Protein AF-A0A2I1HA21-F1 (afdb_monomer_lite)

Secondary structure (DSSP, 8-state):
-HHHHHHHHHHHHHHHHHHHHHHHHHHHHHHHHHHHHHHHHHHHHHHHTTS-SS-------------------PPPPPHHHHHHHHHHHHHHHHTS-GGGS--SSS-HHHHHHHIIIIIHHHHHHHHTTS----HHHHHHHHHHHHHHHHHHHHHHH-THHHHHHHHHHHHHHHTTSS--------S------S---S--

Foldseek 3Di:
DVVVVVVVVVVVVVVVVVVVVVVVVVVVVVVVVVVVVVVVVVVVVVVVVPPPPDDDDDDDDPPPPPPPPPPPPDDPDDPVLLVVVLVLLVVLQVPDDPQQHDDLVDDCVVCVVVNVPPNVVSSCVVCPPVDDDDPVSSVVSVVVVSVVVNVVVVCVVPVPVVVVVVVVVVVVVVVVVPDDDPPPPPDDDDDDDDDPDPDD

Sequence (200 aa):
MVKKIIEETKVEKETKKIAELRLIVSDLTRDIKELRHERETSRQIGSQENRTRIQHSLSPSPSSTRLSKVRKTFEPMNHDYKKAFRNEVIQILKGLDDSLLIDHKERWIDIQRNVFQNTMPVIKKALGNQFQYTDTELKKVLQNLYRHRRDAYAISKDPLKSTKNRHEHKKKRSSKTSAPGRFNRRKYPEYKNQKKKMVQ

Structure (mmCIF, N/CA/C/O backbone):
data_AF-A0A2I1HA21-F1
#
_entry.id   AF-A0A2I1HA21-F1
#
loop_
_atom_site.group_PDB
_atom_site.id
_atom_site.type_symbol
_atom_site.label_atom_id
_atom_site.label_alt_id
_atom_site.label_comp_id
_atom_site.label_asym_id
_atom_site.label_entity_id
_atom_site.label_seq_id
_atom_site.pdbx_PDB_ins_code
_atom_site.Cartn_x
_atom_site.Cartn_y
_atom_site.Cartn_z
_atom_site.occupancy
_atom_site.B_iso_or_equiv
_atom_site.auth_seq_id
_atom_site.auth_comp_id
_atom_site.auth_asym_id
_atom_site.auth_atom_id
_atom_site.pdbx_PDB_model_num
ATOM 1 N N . MET A 1 1 ? -54.951 -14.538 40.516 1.00 66.19 1 MET A N 1
ATOM 2 C CA . MET A 1 1 ? -53.751 -13.948 41.152 1.00 66.19 1 MET A CA 1
ATOM 3 C C . MET A 1 1 ? -52.503 -14.091 40.277 1.00 66.19 1 MET A C 1
ATOM 5 O O . MET A 1 1 ? -51.954 -13.078 39.879 1.00 66.19 1 MET A O 1
ATOM 9 N N . VAL A 1 2 ? -52.118 -15.307 39.867 1.00 72.25 2 VAL A N 1
ATOM 10 C CA . VAL A 1 2 ? -50.883 -15.578 39.089 1.00 72.25 2 VAL A CA 1
ATOM 11 C C . VAL A 1 2 ? -50.790 -14.837 37.742 1.00 72.25 2 VAL A C 1
ATOM 13 O O . VAL A 1 2 ? -49.747 -14.277 37.427 1.00 72.25 2 VAL A O 1
ATOM 16 N N . LYS A 1 3 ? -51.882 -14.751 36.967 1.00 75.44 3 LYS A N 1
ATOM 17 C CA . LYS A 1 3 ? -51.889 -14.039 35.668 1.00 75.44 3 LYS A CA 1
ATOM 18 C C . LYS A 1 3 ? -51.534 -12.546 35.783 1.00 75.44 3 LYS A C 1
ATOM 20 O O . LYS A 1 3 ? -50.905 -12.009 34.883 1.00 75.44 3 LYS A O 1
ATOM 25 N N . LYS A 1 4 ? -51.899 -11.901 36.899 1.00 78.38 4 LYS A N 1
ATOM 26 C CA . LYS A 1 4 ? -51.614 -10.480 37.157 1.00 78.38 4 LYS A CA 1
ATOM 27 C C . LYS A 1 4 ? -50.119 -10.244 37.413 1.00 78.38 4 LYS A C 1
ATOM 29 O O . LYS A 1 4 ? -49.549 -9.313 36.868 1.00 78.38 4 LYS A O 1
ATOM 34 N N . ILE A 1 5 ? -49.484 -11.154 38.152 1.00 77.25 5 ILE A N 1
ATOM 35 C CA . ILE A 1 5 ? -48.050 -11.111 38.479 1.00 77.25 5 ILE A CA 1
ATOM 36 C C . ILE A 1 5 ? -47.190 -11.320 37.217 1.00 77.25 5 ILE A C 1
ATOM 38 O O . ILE A 1 5 ? -46.162 -10.670 37.033 1.00 77.25 5 ILE A O 1
ATOM 42 N N . ILE A 1 6 ? -47.616 -12.207 36.312 1.00 79.94 6 ILE A N 1
ATOM 43 C CA . ILE A 1 6 ? -46.909 -12.442 35.042 1.00 79.94 6 ILE A CA 1
ATOM 44 C C . ILE A 1 6 ? -46.958 -11.198 34.143 1.00 79.94 6 ILE A C 1
ATOM 46 O O . ILE A 1 6 ? -45.939 -10.833 33.563 1.00 79.94 6 ILE A O 1
ATOM 50 N N . GLU A 1 7 ? -48.107 -10.525 34.052 1.00 77.25 7 GLU A N 1
ATOM 51 C CA . GLU A 1 7 ? -48.208 -9.272 33.293 1.00 77.25 7 GLU A CA 1
ATOM 52 C C . GLU A 1 7 ? -47.380 -8.144 33.922 1.00 77.25 7 GLU A C 1
ATOM 54 O O . GLU A 1 7 ? -46.597 -7.498 33.231 1.00 77.25 7 GLU A O 1
ATOM 59 N N . GLU A 1 8 ? -47.443 -7.959 35.243 1.00 77.19 8 GLU A N 1
ATOM 60 C CA . GLU A 1 8 ? -46.650 -6.933 35.939 1.00 77.19 8 GLU A CA 1
ATOM 61 C C . GLU A 1 8 ? -45.135 -7.123 35.729 1.00 77.19 8 GLU A C 1
ATOM 63 O O . GLU A 1 8 ? -44.423 -6.170 35.408 1.00 77.19 8 GLU A O 1
ATOM 68 N N . THR A 1 9 ? -44.637 -8.362 35.808 1.00 79.88 9 THR A N 1
ATOM 69 C CA . THR A 1 9 ? -43.209 -8.659 35.577 1.00 79.88 9 THR A CA 1
ATOM 70 C C . THR A 1 9 ? -42.781 -8.501 34.116 1.00 79.88 9 THR A C 1
ATOM 72 O O . THR A 1 9 ? -41.621 -8.181 33.840 1.00 79.88 9 THR A O 1
ATOM 75 N N . LYS A 1 10 ? -43.693 -8.714 33.161 1.00 84.44 10 LYS A N 1
ATOM 76 C CA . LYS A 1 10 ? -43.436 -8.481 31.736 1.00 84.44 10 LYS A CA 1
ATOM 77 C C . LYS A 1 10 ? -43.325 -6.984 31.447 1.00 84.44 10 LYS A C 1
ATOM 79 O O . LYS A 1 10 ? -42.346 -6.564 30.829 1.00 84.44 10 LYS A O 1
ATOM 84 N N . VAL A 1 11 ? -44.257 -6.190 31.971 1.00 85.50 11 VAL A N 1
ATOM 85 C CA . VAL A 1 11 ? -44.244 -4.725 31.854 1.00 85.50 11 VAL A CA 1
ATOM 86 C C . VAL A 1 11 ? -42.966 -4.139 32.459 1.00 85.50 11 VAL A C 1
ATOM 88 O O . VAL A 1 11 ? -42.335 -3.281 31.848 1.00 85.50 11 VAL A O 1
ATOM 91 N N . GLU A 1 12 ? -42.511 -4.638 33.611 1.00 82.94 12 GLU A N 1
ATOM 92 C CA . GLU A 1 12 ? -41.274 -4.160 34.247 1.00 82.94 12 GLU A CA 1
ATOM 93 C C . GLU A 1 12 ? -40.010 -4.442 33.410 1.00 82.94 12 GLU A C 1
ATOM 95 O O . GLU A 1 12 ? -39.071 -3.643 33.369 1.00 82.94 12 GLU A O 1
ATOM 100 N N . LYS A 1 13 ? -39.967 -5.575 32.700 1.00 84.56 13 LYS A N 1
ATOM 101 C CA . LYS A 1 13 ? -38.860 -5.881 31.779 1.00 84.56 13 LYS A CA 1
ATOM 102 C C . LYS A 1 13 ? -38.879 -4.972 30.553 1.00 84.56 13 LYS A C 1
ATOM 104 O O . LYS A 1 13 ? -37.822 -4.522 30.108 1.00 84.56 13 LYS A O 1
ATOM 109 N N . GLU A 1 14 ? -40.061 -4.686 30.016 1.00 89.06 14 GLU A N 1
ATOM 110 C CA . GLU A 1 14 ? -40.214 -3.795 28.866 1.00 89.06 14 GLU A CA 1
ATOM 111 C C . GLU A 1 14 ? -39.860 -2.345 29.216 1.00 89.06 14 GLU A C 1
ATOM 113 O O . GLU A 1 14 ? -39.152 -1.695 28.446 1.00 89.06 14 GLU A O 1
ATOM 118 N N . THR A 1 15 ? -40.236 -1.850 30.399 1.00 87.00 15 THR A N 1
ATOM 119 C CA . THR A 1 15 ? -39.867 -0.493 30.837 1.00 87.00 15 THR A CA 1
ATOM 120 C C . THR A 1 15 ? -38.360 -0.329 31.030 1.00 87.00 15 THR A C 1
ATOM 122 O O . THR A 1 15 ? -37.807 0.686 30.600 1.00 87.00 15 THR A O 1
ATOM 125 N N . LYS A 1 16 ? -37.667 -1.337 31.580 1.00 89.81 16 LYS A N 1
ATOM 126 C CA . LYS A 1 16 ? -36.194 -1.342 31.689 1.00 89.81 16 LYS A CA 1
ATOM 127 C C . LYS A 1 16 ? -35.520 -1.293 30.318 1.00 89.81 16 LYS A C 1
ATOM 129 O O . LYS A 1 16 ? -34.633 -0.470 30.102 1.00 89.81 16 LYS A O 1
ATOM 134 N N . LYS A 1 17 ? -35.992 -2.102 29.365 1.00 89.38 17 LYS A N 1
ATOM 135 C CA . LYS A 1 17 ? -35.470 -2.110 27.989 1.00 89.38 17 LYS A CA 1
ATOM 136 C C . LYS A 1 17 ? -35.707 -0.776 27.274 1.00 89.38 17 LYS A C 1
ATOM 138 O O . LYS A 1 17 ? -34.833 -0.288 26.562 1.00 89.38 17 LYS A O 1
ATOM 143 N N . ILE A 1 18 ? -36.869 -0.156 27.483 1.00 91.25 18 ILE A N 1
ATOM 144 C CA . ILE A 1 18 ? -37.180 1.173 26.940 1.00 91.25 18 ILE A CA 1
ATOM 145 C C . ILE A 1 18 ? -36.258 2.241 27.543 1.00 91.25 18 ILE A C 1
ATOM 147 O O . ILE A 1 18 ? -35.803 3.124 26.816 1.00 91.25 18 ILE A O 1
ATOM 151 N N . ALA A 1 19 ? -35.958 2.174 28.841 1.00 90.44 19 ALA A N 1
ATOM 152 C CA . ALA A 1 19 ? -35.046 3.112 29.494 1.00 90.44 19 ALA A CA 1
ATOM 153 C C . ALA A 1 19 ? -33.613 3.005 28.944 1.00 90.44 19 ALA A C 1
ATOM 155 O O . ALA A 1 19 ? -32.999 4.025 28.637 1.00 90.44 19 ALA A O 1
ATOM 156 N N . GLU A 1 20 ? -33.113 1.786 28.742 1.00 91.00 20 GLU A N 1
ATOM 157 C CA . GLU A 1 20 ? -31.793 1.539 28.151 1.00 91.00 20 GLU A CA 1
ATOM 158 C C . GLU A 1 20 ? -31.709 2.048 26.704 1.00 91.00 20 GLU A C 1
ATOM 160 O O . GLU A 1 20 ? -30.780 2.770 26.344 1.00 91.00 20 GLU A O 1
ATOM 165 N N . LEU A 1 21 ? -32.730 1.769 25.885 1.00 93.75 21 LEU A N 1
ATOM 166 C CA . LEU A 1 21 ? -32.800 2.277 24.512 1.00 93.75 21 LEU A CA 1
ATOM 167 C C . LEU A 1 21 ? -32.836 3.809 24.461 1.00 93.75 21 LEU A C 1
ATOM 169 O O . LEU A 1 21 ? -32.200 4.407 23.595 1.00 93.75 21 LEU A O 1
ATOM 173 N N . ARG A 1 22 ? -33.542 4.461 25.394 1.00 92.00 22 ARG A N 1
ATOM 174 C CA . ARG A 1 22 ? -33.542 5.928 25.506 1.00 92.00 22 ARG A CA 1
ATOM 175 C C . ARG A 1 22 ? -32.151 6.473 25.827 1.00 92.00 22 ARG A C 1
ATOM 177 O O . ARG A 1 22 ? -31.778 7.503 25.270 1.00 92.00 22 ARG A O 1
ATOM 184 N N . LEU A 1 23 ? -31.390 5.778 26.673 1.00 94.50 23 LEU A N 1
ATOM 185 C CA . LEU A 1 23 ? -30.018 6.155 27.004 1.00 94.50 23 LEU A CA 1
ATOM 186 C C . LEU A 1 23 ? -29.111 6.067 25.766 1.00 94.50 23 LEU A C 1
ATOM 188 O O . LEU A 1 23 ? -28.474 7.052 25.400 1.00 94.50 23 LEU A O 1
ATOM 192 N N . ILE A 1 24 ? -29.164 4.939 25.048 1.00 93.62 24 ILE A N 1
ATOM 193 C CA . ILE A 1 24 ? -28.385 4.710 23.819 1.00 93.62 24 ILE A CA 1
ATOM 194 C C . ILE A 1 24 ? -28.727 5.745 22.739 1.00 93.62 24 ILE A C 1
ATOM 196 O O . ILE A 1 24 ? -27.837 6.297 22.097 1.00 93.62 24 ILE A O 1
ATOM 200 N N . VAL A 1 25 ? -30.014 6.047 22.534 1.00 95.31 25 VAL A N 1
ATOM 201 C CA . VAL A 1 25 ? -30.441 7.058 21.553 1.00 95.31 25 VAL A CA 1
ATOM 202 C C . VAL A 1 25 ? -29.936 8.450 21.936 1.00 95.31 25 VAL A C 1
ATOM 204 O O . VAL A 1 25 ? -29.546 9.213 21.051 1.00 95.31 25 VAL A O 1
ATOM 207 N N . SER A 1 26 ? -29.906 8.786 23.228 1.00 93.81 26 SER A N 1
ATOM 208 C CA . SER A 1 26 ? -29.349 10.055 23.702 1.00 93.81 26 SER A CA 1
ATOM 209 C C . SER A 1 26 ? -27.846 10.151 23.426 1.00 93.81 26 SER A C 1
ATOM 211 O O . SER A 1 26 ? -27.393 11.173 22.906 1.00 93.81 26 SER A O 1
ATOM 213 N N . ASP A 1 27 ? -27.091 9.085 23.697 1.00 92.00 27 ASP A N 1
ATOM 214 C CA . ASP A 1 27 ? -25.652 9.026 23.423 1.00 92.00 27 ASP A CA 1
ATOM 215 C C . ASP A 1 27 ? -25.358 9.124 21.920 1.00 92.00 27 ASP A C 1
ATOM 217 O O . ASP A 1 27 ? -24.604 9.996 21.496 1.00 92.00 27 ASP A O 1
ATOM 221 N N . LEU A 1 28 ? -26.051 8.346 21.083 1.00 93.06 28 LEU A N 1
ATOM 222 C CA . LEU A 1 28 ? -25.902 8.429 19.625 1.00 93.06 28 LEU A CA 1
ATOM 223 C C . LEU A 1 28 ? -26.291 9.809 19.077 1.00 93.06 28 LEU A C 1
ATOM 22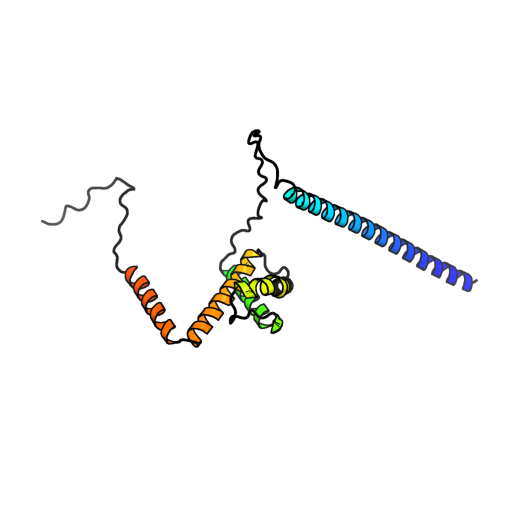5 O O . LEU A 1 28 ? -25.669 10.318 18.146 1.00 93.06 28 LEU A O 1
ATOM 229 N N . THR A 1 29 ? -27.316 10.445 19.650 1.00 92.62 29 THR A N 1
ATOM 230 C CA . THR A 1 29 ? -27.723 11.802 19.259 1.00 92.62 29 THR A CA 1
ATOM 231 C C . THR A 1 29 ? -26.652 12.829 19.621 1.00 92.62 29 THR A C 1
ATOM 233 O O . THR A 1 29 ? -26.430 13.770 18.851 1.00 92.62 29 THR A O 1
ATOM 236 N N . ARG A 1 30 ? -25.975 12.664 20.765 1.00 92.00 30 ARG A N 1
ATOM 237 C CA . ARG A 1 30 ? -24.825 13.489 21.154 1.00 92.00 30 ARG A CA 1
ATOM 238 C C . ARG A 1 30 ? -23.675 13.303 20.165 1.00 92.00 30 ARG A C 1
ATOM 240 O O . ARG A 1 30 ? -23.218 14.298 19.606 1.00 92.00 30 ARG A O 1
ATOM 247 N N . ASP A 1 31 ? -23.306 12.064 19.859 1.00 88.25 31 ASP A N 1
ATOM 248 C CA . ASP A 1 31 ? -22.196 11.753 18.952 1.00 88.25 31 ASP A CA 1
ATOM 249 C C . ASP A 1 31 ? -22.462 12.274 17.529 1.00 88.25 31 ASP A C 1
ATOM 251 O O . ASP A 1 31 ? -21.586 12.849 16.886 1.00 88.25 31 ASP A O 1
ATOM 255 N N . ILE A 1 32 ? -23.702 12.172 17.032 1.00 92.50 32 ILE A N 1
ATOM 256 C CA . ILE A 1 32 ? -24.089 12.736 15.728 1.00 92.50 32 ILE A CA 1
ATOM 257 C C . ILE A 1 32 ? -23.960 14.263 15.719 1.00 92.50 32 ILE A C 1
ATOM 259 O O . ILE A 1 32 ? -23.556 14.835 14.702 1.00 92.50 32 ILE A O 1
ATOM 263 N N . LYS A 1 33 ? -24.321 14.945 16.814 1.00 90.50 33 LYS A N 1
ATOM 264 C CA . LYS A 1 33 ? -24.162 16.403 16.923 1.00 90.50 33 LYS A CA 1
ATOM 265 C C . LYS A 1 33 ? -22.686 16.794 16.936 1.00 90.50 33 LYS A C 1
ATOM 267 O O . LYS A 1 33 ? -22.321 17.737 16.236 1.00 90.50 33 LYS A O 1
ATOM 272 N N . GLU A 1 34 ? -21.851 16.049 17.653 1.00 86.25 34 GLU A N 1
ATOM 273 C CA . GLU A 1 34 ? -20.405 16.271 17.716 1.00 86.25 34 GLU A CA 1
ATOM 274 C C . GLU A 1 34 ? -19.734 16.044 16.353 1.00 86.25 34 GLU A C 1
ATOM 276 O O . GLU A 1 34 ? -19.065 16.940 15.838 1.00 86.25 34 GLU A O 1
ATOM 281 N N . LEU A 1 35 ? -20.033 14.927 15.684 1.00 86.25 35 LEU A N 1
ATOM 282 C CA . LEU A 1 35 ? -19.533 14.626 14.338 1.00 86.25 35 LEU A CA 1
ATOM 283 C C . LEU A 1 35 ? -20.000 15.650 13.294 1.00 86.25 35 LEU A C 1
ATOM 285 O O . LEU A 1 35 ? -19.261 15.991 12.367 1.00 86.25 35 LEU A O 1
ATOM 289 N N . ARG A 1 36 ? -21.233 16.164 13.412 1.00 84.19 36 ARG A N 1
ATOM 290 C CA . ARG A 1 36 ? -21.723 17.251 12.547 1.00 84.19 36 ARG A CA 1
ATOM 291 C C . ARG A 1 36 ? -20.970 18.551 12.804 1.00 84.19 36 ARG A C 1
ATOM 293 O O . ARG A 1 36 ? -20.639 19.230 11.836 1.00 84.19 36 ARG A O 1
ATOM 300 N N . HIS A 1 37 ? -20.673 18.869 14.061 1.00 77.25 37 HIS A N 1
ATOM 301 C CA . HIS A 1 37 ? -19.891 20.048 14.416 1.00 77.25 37 HIS A CA 1
ATOM 302 C C . HIS A 1 37 ? -18.445 19.937 13.902 1.00 77.25 37 HIS A C 1
ATOM 304 O O . HIS A 1 37 ? -17.957 20.868 13.271 1.00 77.25 37 HIS A O 1
ATOM 310 N N . GLU A 1 38 ? -17.788 18.783 14.058 1.00 71.69 38 GLU A N 1
ATOM 311 C CA . GLU A 1 38 ? -16.436 18.520 13.534 1.00 71.69 38 GLU A CA 1
ATOM 312 C C . GLU A 1 38 ? -16.377 18.557 11.993 1.00 71.69 38 GLU A C 1
ATOM 314 O O . GLU A 1 38 ? -15.424 19.056 11.382 1.00 71.69 38 GLU A O 1
ATOM 319 N N . ARG A 1 39 ? -17.436 18.078 11.330 1.00 73.75 39 ARG A N 1
ATOM 320 C CA . ARG A 1 39 ? -17.564 18.157 9.870 1.00 73.75 39 ARG A CA 1
ATOM 321 C C . ARG A 1 39 ? -17.778 19.590 9.387 1.00 73.75 39 ARG A C 1
ATOM 323 O O . ARG A 1 39 ? -17.252 19.945 8.333 1.00 73.75 39 ARG A O 1
ATOM 330 N N . GLU A 1 40 ? -18.543 20.396 10.117 1.00 66.25 40 GLU A N 1
ATOM 331 C CA . GLU A 1 40 ? -18.829 21.787 9.753 1.00 66.25 40 GLU A CA 1
ATOM 332 C C . GLU A 1 40 ? -17.623 22.703 10.004 1.00 66.25 40 GLU A C 1
ATOM 334 O O . GLU A 1 40 ? -17.267 23.495 9.130 1.00 66.25 40 GLU A O 1
ATOM 339 N N . THR A 1 41 ? -16.894 22.519 11.110 1.00 59.06 41 THR A N 1
ATOM 340 C CA . THR A 1 41 ? -15.617 23.219 11.347 1.00 59.06 41 THR A CA 1
ATOM 341 C C . THR A 1 41 ? -14.582 22.872 10.275 1.00 59.06 41 THR A C 1
ATOM 343 O O . THR A 1 41 ? -13.889 23.752 9.763 1.00 59.06 41 THR A O 1
ATOM 346 N N . SER A 1 42 ? -14.539 21.611 9.833 1.00 58.31 42 SER A N 1
ATOM 347 C CA . SER A 1 42 ? -13.680 21.178 8.723 1.00 58.31 42 SER A CA 1
ATOM 348 C C . SER A 1 42 ? -14.087 21.782 7.368 1.00 58.31 42 SER A C 1
ATOM 350 O O . SER A 1 42 ? -13.229 22.043 6.520 1.00 58.31 42 SER A O 1
ATOM 352 N N . ARG A 1 43 ? -15.386 22.032 7.143 1.00 57.16 43 ARG A N 1
ATOM 353 C CA . ARG A 1 43 ? -15.913 22.656 5.914 1.00 57.16 43 ARG A CA 1
ATOM 354 C C . ARG A 1 43 ? -15.688 24.163 5.865 1.00 57.16 43 ARG A C 1
ATOM 356 O O . ARG A 1 43 ? -15.359 24.669 4.793 1.00 57.16 43 ARG A O 1
ATOM 363 N N . GLN A 1 44 ? -15.791 24.869 6.990 1.00 48.97 44 GLN A N 1
ATOM 364 C CA . GLN A 1 44 ? -15.475 26.301 7.049 1.00 48.97 44 GLN A CA 1
ATOM 365 C C . GLN A 1 44 ? -13.998 26.574 6.725 1.00 48.97 44 GLN A C 1
ATOM 367 O O . GLN A 1 44 ? -13.709 27.503 5.970 1.00 48.97 44 GLN A O 1
ATOM 372 N N . ILE A 1 45 ? -13.077 25.700 7.155 1.00 49.69 45 ILE A N 1
ATOM 373 C CA . ILE A 1 45 ? -11.655 25.778 6.773 1.00 49.69 45 ILE A CA 1
ATOM 374 C C . ILE A 1 45 ? -11.471 25.595 5.252 1.00 49.69 45 ILE A C 1
ATOM 376 O O . ILE A 1 45 ? -10.712 26.334 4.630 1.00 49.69 45 ILE A O 1
ATOM 380 N N . GLY A 1 46 ? -12.195 24.659 4.625 1.00 41.47 46 GLY A N 1
ATOM 381 C CA . GLY A 1 46 ? -12.119 24.421 3.174 1.00 41.47 46 GLY A CA 1
ATOM 382 C C . GLY A 1 46 ? -12.827 25.473 2.305 1.00 41.47 46 GLY A C 1
ATOM 383 O O . GLY A 1 46 ? -12.454 25.672 1.150 1.00 41.47 46 GLY A O 1
ATOM 384 N N . SER A 1 47 ? -13.838 26.171 2.836 1.00 40.47 47 SER A N 1
ATOM 385 C CA . SER A 1 47 ? -14.581 27.203 2.098 1.00 40.47 47 SER A CA 1
ATOM 386 C C . SER A 1 47 ? -13.910 28.582 2.129 1.00 40.47 47 SER A C 1
ATOM 388 O O . SER A 1 47 ? -14.189 29.401 1.250 1.00 40.47 47 SER A O 1
ATOM 390 N N . GLN A 1 48 ? -13.031 28.856 3.099 1.00 43.72 48 GLN A N 1
ATOM 391 C CA . GLN A 1 48 ? -12.291 30.121 3.167 1.00 43.72 48 GLN A CA 1
ATOM 392 C C . GLN A 1 48 ? -11.110 30.162 2.173 1.00 43.72 48 GLN A C 1
ATOM 394 O O . GLN A 1 48 ? -10.770 31.235 1.678 1.00 43.72 48 GLN A O 1
ATOM 399 N N . GLU A 1 49 ? -10.548 29.006 1.791 1.00 43.31 49 GLU A N 1
ATOM 400 C CA . GLU A 1 49 ? -9.445 28.905 0.814 1.00 43.31 49 GLU A CA 1
ATOM 401 C C . GLU A 1 49 ? -9.866 29.233 -0.637 1.00 43.31 49 GLU A C 1
ATOM 403 O O . GLU A 1 49 ? -9.022 29.605 -1.450 1.00 43.31 49 GLU A O 1
ATOM 408 N N . ASN A 1 50 ? -11.161 29.171 -0.974 1.00 42.28 50 ASN A N 1
ATOM 409 C CA . ASN A 1 50 ? -11.640 29.365 -2.352 1.00 42.28 50 ASN A CA 1
ATOM 410 C C . ASN A 1 50 ? -12.198 30.768 -2.660 1.00 42.28 50 ASN A C 1
ATOM 412 O O . ASN A 1 50 ? -12.548 31.036 -3.809 1.00 42.28 50 ASN A O 1
ATOM 416 N N . ARG A 1 51 ? -12.285 31.677 -1.676 1.00 40.06 51 ARG A N 1
ATOM 417 C CA . ARG A 1 51 ? -12.884 33.016 -1.871 1.00 40.06 51 ARG A CA 1
ATOM 418 C C . ARG A 1 51 ? -11.894 34.159 -2.110 1.00 40.06 51 ARG A C 1
ATOM 420 O O . ARG A 1 51 ? -12.326 35.237 -2.490 1.00 40.06 51 ARG A O 1
ATOM 427 N N . THR A 1 52 ? -10.588 33.950 -1.967 1.00 39.84 52 THR A N 1
ATOM 428 C CA . THR A 1 52 ? -9.583 35.032 -2.071 1.00 39.84 52 THR A CA 1
ATOM 429 C C . THR A 1 52 ? -8.824 35.079 -3.401 1.00 39.84 52 THR A C 1
ATOM 431 O O . THR A 1 52 ? -7.836 35.797 -3.519 1.00 39.84 52 THR A O 1
ATOM 434 N N . ARG A 1 53 ? -9.275 34.364 -4.445 1.00 39.91 53 ARG A N 1
ATOM 435 C CA . ARG A 1 53 ? -8.571 34.333 -5.744 1.00 39.91 53 ARG A CA 1
ATOM 436 C C . ARG A 1 53 ? -8.805 35.558 -6.643 1.00 39.91 53 ARG A C 1
ATOM 438 O O . ARG A 1 53 ? -8.141 35.665 -7.668 1.00 39.91 53 ARG A O 1
ATOM 445 N N . ILE A 1 54 ? -9.693 36.491 -6.307 1.00 47.84 54 ILE A N 1
ATOM 446 C CA . ILE A 1 54 ? -9.890 37.695 -7.129 1.00 47.84 54 ILE A CA 1
ATOM 447 C C . ILE A 1 54 ? -10.177 38.886 -6.216 1.00 47.84 54 ILE A C 1
ATOM 449 O O . ILE A 1 54 ? -11.303 39.022 -5.758 1.00 47.84 54 ILE A O 1
ATOM 453 N N . GLN A 1 55 ? -9.162 39.715 -5.945 1.00 36.16 55 GLN A N 1
ATOM 454 C CA . GLN A 1 55 ? -9.237 41.186 -5.958 1.00 36.16 55 GLN A CA 1
ATOM 455 C C . GLN A 1 55 ? -7.874 41.810 -5.607 1.00 36.16 55 GLN A C 1
ATOM 457 O O . GLN A 1 55 ? -7.119 41.314 -4.775 1.00 36.16 55 GLN A O 1
ATOM 462 N N . HIS A 1 56 ? -7.551 42.867 -6.346 1.00 34.12 56 HIS A N 1
ATOM 463 C CA . HIS A 1 56 ? -6.273 43.563 -6.396 1.00 34.12 56 HIS A CA 1
ATOM 464 C C . HIS A 1 56 ? -6.045 44.484 -5.185 1.00 34.12 56 HIS A C 1
ATOM 466 O O . HIS A 1 56 ? -6.994 45.021 -4.631 1.00 34.12 56 HIS A O 1
ATOM 472 N N . SER A 1 57 ? -4.757 44.689 -4.868 1.00 47.88 57 SER A N 1
ATOM 473 C CA . SER A 1 57 ? -4.145 45.812 -4.133 1.00 47.88 57 SER A CA 1
ATOM 474 C C . SER A 1 57 ? -4.806 46.285 -2.834 1.00 47.88 57 SER A C 1
ATOM 476 O O . SER A 1 57 ? -5.820 46.966 -2.859 1.00 47.88 57 SER A O 1
ATOM 478 N N . LEU A 1 58 ? -4.116 46.063 -1.715 1.00 38.22 58 LEU A N 1
ATOM 479 C CA . LEU A 1 58 ? -3.539 47.101 -0.849 1.00 38.22 58 LEU A CA 1
ATOM 480 C C . LEU A 1 58 ? -2.754 46.383 0.259 1.00 38.22 58 LEU A C 1
ATOM 482 O O . LEU A 1 58 ? -3.209 45.388 0.816 1.00 38.22 58 LEU A O 1
ATOM 486 N N . SER A 1 59 ? -1.534 46.844 0.519 1.00 50.66 59 SER A N 1
ATOM 487 C CA . SER A 1 59 ? -0.665 46.326 1.579 1.00 50.66 59 SER A CA 1
ATOM 488 C C . SER A 1 59 ? -1.213 46.721 2.953 1.00 50.66 59 SER A C 1
ATOM 490 O O . SER A 1 59 ? -1.465 47.907 3.174 1.00 50.66 59 SER A O 1
ATOM 492 N N . PRO A 1 60 ? -1.324 45.765 3.892 1.00 40.81 60 PRO A N 1
ATOM 493 C CA . PRO A 1 60 ? -0.879 46.057 5.249 1.00 40.81 60 PRO A CA 1
ATOM 494 C C . PRO A 1 60 ? -0.032 44.920 5.852 1.00 40.81 60 PRO A C 1
ATOM 496 O O . PRO A 1 60 ? -0.474 43.784 5.971 1.00 40.81 60 PRO A O 1
ATOM 499 N N . SER A 1 61 ? 1.187 45.300 6.254 1.00 40.53 61 SER A N 1
ATOM 500 C CA . SER A 1 61 ? 2.042 44.802 7.352 1.00 40.53 61 SER A CA 1
ATOM 501 C C . SER A 1 61 ? 2.188 43.279 7.604 1.00 40.53 61 SER A C 1
ATOM 503 O O . SER A 1 61 ? 1.212 42.588 7.900 1.00 40.53 61 SER A O 1
ATOM 505 N N . PRO A 1 62 ? 3.421 42.720 7.619 1.00 45.06 62 PRO A N 1
ATOM 506 C CA . PRO A 1 62 ? 3.647 41.292 7.803 1.00 45.06 62 PRO A CA 1
ATOM 507 C C . PRO A 1 62 ? 3.607 40.895 9.287 1.00 45.06 62 PRO A C 1
ATOM 509 O O . PRO A 1 62 ? 4.614 40.471 9.845 1.00 45.06 62 PRO A O 1
ATOM 512 N N . SER A 1 63 ? 2.433 40.901 9.919 1.00 44.72 63 SER A N 1
ATOM 513 C CA . SER A 1 63 ? 2.188 39.972 11.037 1.00 44.72 63 SER A CA 1
ATOM 514 C C . SER A 1 63 ? 1.783 38.618 10.464 1.00 44.72 63 SER A C 1
ATOM 516 O O . SER A 1 63 ? 0.654 38.149 10.558 1.00 44.72 63 SER A O 1
ATOM 518 N N . SER A 1 64 ? 2.746 38.008 9.773 1.00 43.53 64 SER A N 1
ATOM 519 C CA . SER A 1 64 ? 2.639 36.681 9.187 1.00 43.53 64 SER A CA 1
ATOM 520 C C . SER A 1 64 ? 2.812 35.643 10.295 1.00 43.53 64 SER A C 1
ATOM 522 O O . SER A 1 64 ? 3.827 34.944 10.343 1.00 43.53 64 SER A O 1
ATOM 524 N N . THR A 1 65 ? 1.788 35.458 11.126 1.00 45.16 65 THR A N 1
ATOM 525 C CA . THR A 1 65 ? 1.585 34.180 11.816 1.00 45.16 65 THR A CA 1
ATOM 526 C C . THR A 1 65 ? 1.133 33.174 10.760 1.00 45.16 65 THR A C 1
ATOM 528 O O . THR A 1 65 ? -0.025 32.773 10.680 1.00 45.16 65 THR A O 1
ATOM 531 N N . ARG A 1 66 ? 2.062 32.802 9.869 1.00 45.16 66 ARG A N 1
ATOM 532 C CA . ARG A 1 66 ? 1.932 31.626 9.017 1.00 45.16 66 ARG A CA 1
ATOM 533 C C . ARG A 1 66 ? 1.873 30.456 9.981 1.00 45.16 66 ARG A C 1
ATOM 535 O O . ARG A 1 66 ? 2.907 29.961 10.416 1.00 45.16 66 ARG A O 1
ATOM 542 N N . LEU A 1 67 ? 0.659 30.042 10.329 1.00 47.09 67 LEU A N 1
ATOM 543 C CA . LEU A 1 67 ? 0.406 28.746 10.929 1.00 47.09 67 LEU A CA 1
ATOM 544 C C . LEU A 1 67 ? 0.868 27.714 9.903 1.00 47.09 67 LEU A C 1
ATOM 546 O O . LEU A 1 67 ? 0.113 27.275 9.035 1.00 47.09 67 LEU A O 1
ATOM 550 N N . SER A 1 68 ? 2.157 27.373 9.939 1.00 50.81 68 SER A N 1
ATOM 551 C CA . SER A 1 68 ? 2.644 26.199 9.248 1.00 50.81 68 SER A CA 1
ATOM 552 C C . SER A 1 68 ? 1.817 25.057 9.808 1.00 50.81 68 SER A C 1
ATOM 554 O O . SER A 1 68 ? 1.904 24.789 11.005 1.00 50.81 68 SER A O 1
ATOM 556 N N . LYS A 1 69 ? 0.990 24.418 8.970 1.00 54.78 69 LYS A N 1
ATOM 557 C CA . LYS A 1 69 ? 0.446 23.085 9.246 1.00 54.78 69 LYS A CA 1
ATOM 558 C C . LYS A 1 69 ? 1.626 22.281 9.773 1.00 54.78 69 LYS A C 1
ATOM 560 O O . LYS A 1 69 ? 2.532 21.969 8.997 1.00 54.78 69 LYS A O 1
ATOM 565 N N . VAL A 1 70 ? 1.667 22.066 11.087 1.00 47.75 70 VAL A N 1
ATOM 566 C CA . VAL A 1 70 ? 2.745 21.343 11.749 1.00 47.75 70 VAL A CA 1
ATOM 567 C C . VAL A 1 70 ? 2.617 19.935 11.204 1.00 47.75 70 VAL A C 1
ATOM 569 O O . VAL A 1 70 ? 1.767 19.155 11.628 1.00 47.75 70 VAL A O 1
ATOM 572 N N . ARG A 1 71 ? 3.371 19.644 10.139 1.00 55.25 71 ARG A N 1
ATOM 573 C CA . ARG A 1 71 ? 3.527 18.285 9.643 1.00 55.25 71 ARG A CA 1
ATOM 574 C C . ARG A 1 71 ? 4.029 17.535 10.860 1.00 55.25 71 ARG A C 1
ATOM 576 O O . ARG A 1 71 ? 5.094 17.891 11.351 1.00 55.25 71 ARG A O 1
ATOM 583 N N . LYS A 1 72 ? 3.256 16.572 11.372 1.00 60.66 72 LYS A N 1
ATOM 584 C CA . LYS A 1 72 ? 3.757 15.639 12.381 1.00 60.66 72 LYS A CA 1
ATOM 585 C C . LYS A 1 72 ? 5.022 15.031 11.785 1.00 60.66 72 LYS A C 1
ATOM 587 O O . LYS A 1 72 ? 4.955 14.229 10.854 1.00 60.66 72 LYS A O 1
ATOM 592 N N . THR A 1 73 ? 6.169 15.540 12.211 1.00 56.84 73 THR A N 1
ATOM 593 C CA . THR A 1 73 ? 7.475 15.039 11.825 1.00 56.84 73 THR A CA 1
ATOM 594 C C . THR A 1 73 ? 7.636 13.754 12.598 1.00 56.84 73 THR A C 1
ATOM 596 O O . THR A 1 73 ? 7.918 13.769 13.790 1.00 56.84 73 THR A O 1
ATOM 599 N N . PHE A 1 74 ? 7.338 12.648 11.927 1.00 65.81 74 PHE A N 1
ATOM 600 C CA . PHE A 1 74 ? 7.703 11.340 12.432 1.00 65.81 74 PHE A CA 1
ATOM 601 C C . PHE A 1 74 ? 9.225 11.246 12.446 1.00 65.81 74 PHE A C 1
ATOM 603 O O . PHE A 1 74 ? 9.885 11.709 11.508 1.00 65.81 74 PHE A O 1
ATOM 610 N N . GLU A 1 75 ? 9.762 10.645 13.503 1.00 70.31 75 GLU A N 1
ATOM 611 C CA . GLU A 1 75 ? 11.164 10.253 13.534 1.00 70.31 75 GLU A CA 1
ATOM 612 C C . GLU A 1 75 ? 11.481 9.375 12.311 1.00 70.31 75 GLU A C 1
ATOM 614 O O . GLU A 1 75 ? 10.660 8.530 11.927 1.00 70.31 75 GLU A O 1
ATOM 619 N N . PRO A 1 76 ? 12.642 9.564 11.659 1.00 70.62 76 PRO A N 1
ATOM 620 C CA . PRO A 1 76 ? 13.058 8.714 10.561 1.00 70.62 76 PRO A CA 1
ATOM 621 C C . PRO A 1 76 ? 13.061 7.245 10.986 1.00 70.62 76 PRO A C 1
ATOM 623 O O . PRO A 1 76 ? 13.760 6.829 11.905 1.00 70.62 76 PRO A O 1
ATOM 626 N N . MET A 1 77 ? 12.289 6.445 10.264 1.00 80.50 77 MET A N 1
ATOM 627 C CA . MET A 1 77 ? 12.185 5.009 10.469 1.00 80.50 77 MET A CA 1
ATOM 628 C C . MET A 1 77 ? 13.562 4.325 10.391 1.00 80.50 77 MET A C 1
ATOM 630 O O . MET A 1 77 ? 14.268 4.473 9.386 1.00 80.50 77 MET A O 1
ATOM 634 N N . ASN A 1 78 ? 13.922 3.533 11.413 1.00 88.75 78 ASN A N 1
ATOM 635 C CA . ASN A 1 78 ? 15.143 2.719 11.387 1.00 88.75 78 ASN A CA 1
ATOM 636 C C . ASN A 1 78 ? 15.139 1.789 10.154 1.00 88.75 78 ASN A C 1
ATOM 638 O O . ASN A 1 78 ? 14.088 1.337 9.690 1.00 88.75 78 ASN A O 1
ATOM 642 N N . HIS A 1 79 ? 16.322 1.497 9.619 1.00 90.19 79 HIS A N 1
ATOM 643 C CA . HIS A 1 79 ? 16.530 0.665 8.442 1.00 90.19 79 HIS A CA 1
ATOM 644 C C . HIS A 1 79 ? 15.814 -0.691 8.533 1.00 90.19 79 HIS A C 1
ATOM 646 O O . HIS A 1 79 ? 15.132 -1.079 7.582 1.00 90.19 79 HIS A O 1
ATOM 652 N N . ASP A 1 80 ? 15.917 -1.384 9.668 1.00 91.81 80 ASP A N 1
ATOM 653 C CA . ASP A 1 80 ? 15.320 -2.715 9.833 1.00 91.81 80 ASP A CA 1
ATOM 654 C C . ASP A 1 80 ? 13.795 -2.658 9.860 1.00 91.81 80 ASP A C 1
ATOM 656 O O . ASP A 1 80 ? 13.128 -3.449 9.192 1.00 91.81 80 ASP A O 1
ATOM 660 N N . TYR A 1 81 ? 13.236 -1.644 10.519 1.00 91.50 81 TYR A N 1
ATOM 661 C CA . TYR A 1 81 ? 11.798 -1.402 10.516 1.00 91.50 81 TYR A CA 1
ATOM 662 C C . TYR A 1 81 ? 11.295 -1.059 9.107 1.00 91.50 81 TYR A C 1
ATOM 664 O O . TYR A 1 81 ? 10.298 -1.601 8.637 1.00 91.50 81 TYR A O 1
ATOM 672 N N . LYS A 1 82 ? 12.036 -0.226 8.368 1.00 91.31 82 LYS A N 1
ATOM 673 C CA . LYS A 1 82 ? 11.727 0.110 6.972 1.00 91.31 82 LYS A CA 1
ATOM 674 C C . LYS A 1 82 ? 11.788 -1.106 6.053 1.00 91.31 82 LYS A C 1
ATOM 676 O O . LYS A 1 82 ? 11.021 -1.185 5.091 1.00 91.31 82 LYS A O 1
ATOM 681 N N . LYS A 1 83 ? 12.708 -2.034 6.317 1.00 93.94 83 LYS A N 1
ATOM 682 C CA . LYS A 1 83 ? 12.812 -3.306 5.598 1.00 93.94 83 LYS A CA 1
ATOM 683 C C . LYS A 1 83 ? 11.603 -4.193 5.895 1.00 93.94 83 LYS A C 1
ATOM 685 O O . LYS A 1 83 ? 10.991 -4.674 4.946 1.00 93.94 83 LYS A O 1
ATOM 690 N N . ALA A 1 84 ? 11.227 -4.346 7.165 1.00 94.88 84 ALA A N 1
ATOM 691 C CA . ALA A 1 84 ? 10.038 -5.095 7.569 1.00 94.88 84 ALA A CA 1
ATOM 692 C C . ALA A 1 84 ? 8.765 -4.518 6.928 1.00 94.88 84 ALA A C 1
ATOM 694 O O . ALA A 1 84 ? 8.048 -5.242 6.245 1.00 94.88 84 ALA A O 1
ATOM 695 N N . PHE A 1 85 ? 8.568 -3.199 7.013 1.00 94.56 85 PHE A N 1
ATOM 696 C CA . PHE A 1 85 ? 7.447 -2.497 6.381 1.00 94.56 85 PHE A CA 1
ATOM 697 C C . PHE A 1 85 ? 7.369 -2.757 4.871 1.00 94.56 85 PHE A C 1
ATOM 699 O O . PHE A 1 85 ? 6.311 -3.064 4.327 1.00 94.56 85 PHE A O 1
ATOM 706 N N . ARG A 1 86 ? 8.503 -2.660 4.166 1.00 94.56 86 ARG A N 1
ATOM 707 C CA . ARG A 1 86 ? 8.561 -2.940 2.723 1.00 94.56 86 ARG A CA 1
ATOM 708 C C . ARG A 1 86 ? 8.186 -4.378 2.398 1.00 94.56 86 ARG A C 1
ATOM 710 O O . ARG A 1 86 ? 7.464 -4.595 1.429 1.00 94.56 86 ARG A O 1
ATOM 717 N N . ASN A 1 87 ? 8.704 -5.330 3.165 1.00 95.50 87 ASN A N 1
ATOM 718 C CA . ASN A 1 87 ? 8.433 -6.744 2.953 1.00 95.50 87 ASN A CA 1
ATOM 719 C C . ASN A 1 87 ? 6.952 -7.054 3.169 1.00 95.50 87 ASN A C 1
ATOM 721 O O . ASN A 1 87 ? 6.364 -7.714 2.317 1.00 95.50 87 ASN A O 1
ATOM 725 N N . GLU A 1 88 ? 6.351 -6.498 4.220 1.00 96.12 88 GLU A N 1
ATOM 726 C CA . GLU A 1 88 ? 4.928 -6.672 4.514 1.00 96.12 88 GLU A CA 1
ATOM 727 C C . GLU A 1 88 ? 4.052 -6.113 3.388 1.00 96.12 88 GLU A C 1
ATOM 729 O O . GLU A 1 88 ? 3.190 -6.804 2.853 1.00 96.12 88 GLU A O 1
ATOM 734 N N . VAL A 1 89 ? 4.338 -4.890 2.924 1.00 94.94 89 VAL A N 1
ATOM 735 C CA . VAL A 1 89 ? 3.626 -4.293 1.782 1.00 94.94 89 VAL A CA 1
ATOM 736 C C . VAL A 1 89 ? 3.732 -5.178 0.535 1.00 94.94 89 VAL A C 1
ATOM 738 O O . VAL A 1 89 ? 2.748 -5.360 -0.179 1.00 94.94 89 VAL A O 1
ATOM 741 N N . ILE A 1 90 ? 4.913 -5.739 0.255 1.00 93.56 90 ILE A N 1
ATOM 742 C CA . ILE A 1 90 ? 5.116 -6.645 -0.885 1.00 93.56 90 ILE A CA 1
ATOM 743 C C . ILE A 1 90 ? 4.350 -7.957 -0.694 1.00 93.56 90 ILE A C 1
ATOM 745 O O . ILE A 1 90 ? 3.827 -8.490 -1.670 1.00 93.56 90 ILE A O 1
ATOM 749 N N . GLN A 1 91 ? 4.294 -8.484 0.527 1.00 95.25 91 GLN A N 1
ATOM 750 C CA . GLN A 1 91 ? 3.564 -9.703 0.852 1.00 95.25 91 GLN A CA 1
ATOM 751 C C . GLN A 1 91 ? 2.060 -9.514 0.659 1.00 95.25 91 GLN A C 1
ATOM 753 O O . GLN A 1 91 ? 1.454 -10.302 -0.063 1.00 95.25 91 GLN A O 1
ATOM 758 N N . ILE A 1 92 ? 1.491 -8.429 1.189 1.00 94.62 92 ILE A N 1
ATOM 759 C CA . ILE A 1 92 ? 0.085 -8.065 0.976 1.00 94.62 92 ILE A CA 1
ATOM 760 C C . ILE A 1 92 ? -0.206 -7.962 -0.523 1.00 94.62 92 ILE A C 1
ATOM 762 O O . ILE A 1 92 ? -1.131 -8.595 -1.013 1.00 94.62 92 ILE A O 1
ATOM 766 N N . LEU A 1 93 ? 0.631 -7.236 -1.273 1.00 92.00 93 LEU A N 1
ATOM 767 C CA . LEU A 1 93 ? 0.479 -7.067 -2.723 1.00 92.00 93 LEU A CA 1
ATOM 768 C C . LEU A 1 93 ? 0.498 -8.376 -3.522 1.00 92.00 93 LEU A C 1
ATOM 770 O O . LEU A 1 93 ? -0.048 -8.402 -4.620 1.00 92.00 93 LEU A O 1
ATOM 774 N N . LYS A 1 94 ? 1.162 -9.428 -3.032 1.00 90.56 94 LYS A N 1
ATOM 775 C CA . LYS A 1 94 ? 1.173 -10.746 -3.688 1.00 90.56 94 LYS A CA 1
ATOM 776 C C . LYS A 1 94 ? -0.129 -11.520 -3.479 1.00 90.56 94 LYS A C 1
ATOM 778 O O . LYS A 1 94 ? -0.407 -12.403 -4.277 1.00 90.56 94 LYS A O 1
ATOM 783 N N . GLY A 1 95 ? -0.872 -11.218 -2.415 1.00 90.81 95 GLY A N 1
ATOM 784 C CA . GLY A 1 95 ? -2.151 -11.851 -2.090 1.00 90.81 95 GLY A CA 1
ATOM 785 C C . GLY A 1 95 ? -3.375 -11.037 -2.511 1.00 90.81 95 GLY A C 1
ATOM 786 O O . GLY A 1 95 ? -4.476 -11.374 -2.091 1.00 90.81 95 GLY A O 1
ATOM 787 N N . LEU A 1 96 ? -3.196 -9.949 -3.269 1.00 91.00 96 LEU A N 1
ATOM 788 C CA . LEU A 1 96 ? -4.311 -9.160 -3.797 1.00 91.00 96 LEU A CA 1
ATOM 789 C C . LEU A 1 96 ? -4.863 -9.763 -5.087 1.00 91.00 96 LEU A C 1
ATOM 791 O O . LEU A 1 96 ? -4.120 -10.362 -5.862 1.00 91.00 96 LEU A O 1
ATOM 795 N N . ASP A 1 97 ? -6.142 -9.492 -5.337 1.00 88.38 97 ASP A N 1
ATOM 796 C CA . ASP A 1 97 ? -6.806 -9.808 -6.599 1.00 88.38 97 ASP A CA 1
ATOM 797 C C . ASP A 1 97 ? -6.130 -9.116 -7.791 1.00 88.38 97 ASP A C 1
ATOM 799 O O . ASP A 1 97 ? -5.609 -7.997 -7.682 1.00 88.38 97 ASP A O 1
ATOM 803 N N . ASP A 1 98 ? -6.226 -9.742 -8.967 1.00 84.50 98 ASP A N 1
ATOM 804 C CA . ASP A 1 98 ? -5.602 -9.251 -10.200 1.00 84.50 98 ASP A CA 1
ATOM 805 C C . ASP A 1 98 ? -6.058 -7.836 -10.597 1.00 84.50 98 ASP A C 1
ATOM 807 O O . ASP A 1 98 ? -5.300 -7.080 -11.203 1.00 84.50 98 ASP A O 1
ATOM 811 N N . SER A 1 99 ? -7.271 -7.435 -10.204 1.00 81.69 99 SER A N 1
ATOM 812 C CA . SER A 1 99 ? -7.819 -6.091 -10.443 1.00 81.69 99 SER A CA 1
ATOM 813 C C . SER A 1 99 ? -7.116 -4.986 -9.640 1.00 81.69 99 SER A C 1
ATOM 815 O O . SER A 1 99 ? -7.147 -3.813 -10.021 1.00 81.69 99 SER A O 1
ATOM 817 N N . LEU A 1 100 ? -6.474 -5.351 -8.528 1.00 83.81 100 LEU A N 1
ATOM 818 C CA . LEU A 1 100 ? -5.761 -4.447 -7.627 1.00 83.81 100 LEU A CA 1
ATOM 819 C C . LEU A 1 100 ? -4.242 -4.514 -7.814 1.00 83.81 100 LEU A C 1
ATOM 821 O O . LEU A 1 100 ? -3.513 -3.733 -7.182 1.00 83.81 100 LEU A O 1
ATOM 825 N N . LEU A 1 101 ? -3.760 -5.415 -8.677 1.00 83.69 101 LEU A N 1
ATOM 826 C CA . LEU A 1 101 ? -2.352 -5.523 -9.019 1.00 83.69 101 LEU A CA 1
ATOM 827 C C . LEU A 1 101 ? -1.855 -4.260 -9.722 1.00 83.69 101 LEU A C 1
ATOM 829 O O . LEU A 1 101 ? -2.506 -3.644 -10.563 1.00 83.69 101 LEU A O 1
ATOM 833 N N . ILE A 1 102 ? -0.624 -3.892 -9.382 1.00 87.06 102 ILE A N 1
ATOM 834 C CA . ILE A 1 102 ? 0.073 -2.785 -10.027 1.00 87.06 102 ILE A CA 1
ATOM 835 C C . ILE A 1 102 ? 0.615 -3.289 -11.363 1.00 87.06 102 ILE A C 1
ATOM 837 O O . ILE A 1 102 ? 1.659 -3.960 -11.396 1.00 87.06 102 ILE A O 1
ATOM 841 N N . ASP A 1 103 ? -0.082 -2.954 -12.449 1.00 83.62 103 ASP A N 1
ATOM 842 C CA . ASP A 1 103 ? 0.405 -3.228 -13.795 1.00 83.62 103 ASP A CA 1
ATOM 843 C C . ASP A 1 103 ? 1.672 -2.405 -14.076 1.00 83.62 103 ASP A C 1
ATOM 845 O O . ASP A 1 103 ? 1.748 -1.201 -13.848 1.00 83.62 103 ASP A O 1
ATOM 849 N N . HIS A 1 104 ? 2.708 -3.083 -14.552 1.00 83.56 104 HIS A N 1
ATOM 850 C CA . HIS A 1 104 ? 3.994 -2.494 -14.905 1.00 83.56 104 HIS A CA 1
ATOM 851 C C . HIS A 1 104 ? 4.155 -2.334 -16.424 1.00 83.56 104 HIS A C 1
ATOM 853 O O . HIS A 1 104 ? 5.217 -1.903 -16.883 1.00 83.56 104 HIS A O 1
ATOM 859 N N . LYS A 1 105 ? 3.137 -2.688 -17.222 1.00 85.38 105 LYS A N 1
ATOM 860 C CA . LYS A 1 105 ? 3.111 -2.522 -18.683 1.00 85.38 105 LYS A CA 1
ATOM 861 C C . LYS A 1 105 ? 2.700 -1.108 -19.099 1.00 85.38 105 LYS A C 1
ATOM 863 O O . LYS A 1 105 ? 3.267 -0.590 -20.068 1.00 85.38 105 LYS A O 1
ATOM 868 N N . GLU A 1 106 ? 1.816 -0.467 -18.348 1.00 87.12 106 GLU A N 1
ATOM 869 C CA . GLU A 1 106 ? 1.410 0.929 -18.548 1.00 87.12 106 GLU A CA 1
ATOM 870 C C . GLU A 1 106 ? 2.355 1.921 -17.855 1.00 87.12 106 GLU A C 1
ATOM 872 O O . GLU A 1 106 ? 3.268 1.516 -17.135 1.00 87.12 106 GLU A O 1
ATOM 877 N N . ARG A 1 107 ? 2.196 3.231 -18.103 1.00 88.25 107 ARG A N 1
ATOM 878 C CA . ARG A 1 107 ? 3.007 4.261 -17.429 1.00 88.25 107 ARG A CA 1
ATOM 879 C C . ARG A 1 107 ? 2.461 4.517 -16.027 1.00 88.25 107 ARG A C 1
ATOM 881 O O . ARG A 1 107 ? 1.256 4.554 -15.816 1.00 88.25 107 ARG A O 1
ATOM 888 N N . TRP A 1 108 ? 3.356 4.838 -15.088 1.00 90.38 108 TRP A N 1
ATOM 889 C CA . TRP A 1 108 ? 2.983 5.191 -13.713 1.00 90.38 108 TRP A CA 1
ATOM 890 C C . TRP A 1 108 ? 1.893 6.270 -13.645 1.00 90.38 108 TRP A C 1
ATOM 892 O O . TRP A 1 108 ? 0.991 6.174 -12.825 1.00 90.38 108 TRP A O 1
ATOM 902 N N . ILE A 1 109 ? 1.968 7.292 -14.504 1.00 89.94 109 ILE A N 1
ATOM 903 C CA . ILE A 1 109 ? 1.026 8.422 -14.498 1.00 89.94 109 ILE A CA 1
ATOM 904 C C . ILE A 1 109 ? -0.408 7.966 -14.790 1.00 89.94 109 ILE A C 1
ATOM 906 O O . ILE A 1 109 ? -1.339 8.523 -14.210 1.00 89.94 109 ILE A O 1
ATOM 910 N N . ASP A 1 110 ? -0.552 6.950 -15.638 1.00 90.50 110 ASP A N 1
ATOM 911 C CA . ASP A 1 110 ? -1.836 6.429 -16.094 1.00 90.50 110 ASP A CA 1
ATOM 912 C C . ASP A 1 110 ? -2.464 5.553 -14.986 1.00 90.50 110 ASP A C 1
ATOM 914 O O . ASP A 1 110 ? -3.634 5.712 -14.639 1.00 90.50 110 ASP A O 1
ATOM 918 N N . ILE A 1 111 ? -1.651 4.737 -14.302 1.00 90.88 111 ILE A N 1
ATOM 919 C CA . ILE A 1 111 ? -2.124 3.817 -13.250 1.00 90.88 111 ILE A CA 1
ATOM 920 C C . ILE A 1 111 ? -2.174 4.424 -11.839 1.00 90.88 111 ILE A C 1
ATOM 922 O O . ILE A 1 111 ? -2.871 3.899 -10.969 1.00 90.88 111 ILE A O 1
ATOM 926 N N . GLN A 1 112 ? -1.439 5.510 -11.556 1.00 91.44 112 GLN A N 1
ATOM 927 C CA . GLN A 1 112 ? -1.255 6.015 -10.182 1.00 91.44 112 GLN A CA 1
ATOM 928 C C . GLN A 1 112 ? -2.579 6.342 -9.491 1.00 91.44 112 GLN A C 1
ATOM 930 O O . GLN A 1 112 ? -2.707 6.153 -8.284 1.00 91.44 112 GLN A O 1
ATOM 935 N N . ARG A 1 113 ? -3.569 6.832 -10.249 1.00 91.81 113 ARG A N 1
ATOM 936 C CA . ARG A 1 113 ? -4.877 7.201 -9.706 1.00 91.81 113 ARG A CA 1
ATOM 937 C C . ARG A 1 113 ? -5.592 5.965 -9.173 1.00 91.81 113 ARG A C 1
ATOM 939 O O . ARG A 1 113 ? -6.051 5.993 -8.036 1.00 91.81 113 ARG A O 1
ATOM 946 N N . ASN A 1 114 ? -5.589 4.881 -9.949 1.00 90.69 114 ASN A N 1
ATOM 947 C CA . ASN A 1 114 ? -6.132 3.590 -9.542 1.00 90.69 114 ASN A CA 1
ATOM 948 C C . ASN A 1 114 ? -5.387 3.034 -8.319 1.00 90.69 114 ASN A C 1
ATOM 950 O O . ASN A 1 114 ? -6.007 2.670 -7.324 1.00 90.69 114 ASN A O 1
ATOM 954 N N . VAL A 1 115 ? -4.050 3.066 -8.338 1.00 91.69 115 VAL A N 1
ATOM 955 C CA . VAL A 1 115 ? -3.222 2.590 -7.215 1.00 91.69 115 VAL A CA 1
ATOM 956 C C . VAL A 1 115 ? -3.529 3.356 -5.926 1.00 91.69 115 VAL A C 1
ATOM 958 O O . VAL A 1 115 ? -3.608 2.761 -4.853 1.00 91.69 115 VAL A O 1
ATOM 961 N N . PHE A 1 116 ? -3.716 4.674 -6.001 1.00 92.44 116 PHE A N 1
ATOM 962 C CA . PHE A 1 116 ? -3.993 5.499 -4.824 1.00 92.44 116 PHE A CA 1
ATOM 963 C C . PHE A 1 116 ? -5.431 5.379 -4.320 1.00 92.44 116 PHE A C 1
ATOM 965 O O . PHE A 1 116 ? -5.648 5.511 -3.117 1.00 92.44 116 PHE A O 1
ATOM 972 N N . GLN A 1 117 ? -6.397 5.145 -5.209 1.00 92.12 117 GLN A N 1
ATOM 973 C CA . GLN A 1 117 ? -7.813 5.060 -4.848 1.00 92.12 117 GLN A CA 1
ATOM 974 C C . GLN A 1 117 ? -8.238 3.655 -4.422 1.00 92.12 117 GLN A C 1
ATOM 976 O O . GLN A 1 117 ? -9.058 3.538 -3.520 1.00 92.12 117 GLN A O 1
ATOM 981 N N . ASN A 1 118 ? -7.657 2.611 -5.015 1.00 93.06 118 ASN A N 1
ATOM 982 C CA . ASN A 1 118 ? -8.122 1.237 -4.837 1.00 93.06 118 ASN A CA 1
ATOM 983 C C . ASN A 1 118 ? -7.081 0.378 -4.110 1.00 93.06 118 ASN A C 1
ATOM 985 O O . ASN A 1 118 ? -7.359 -0.157 -3.040 1.00 93.06 118 ASN A O 1
ATOM 989 N N . THR A 1 119 ? -5.846 0.309 -4.612 1.00 92.94 119 THR A N 1
ATOM 990 C CA . THR A 1 119 ? -4.810 -0.558 -4.022 1.00 92.94 119 THR A CA 1
ATOM 991 C C . THR A 1 119 ? -4.329 -0.055 -2.654 1.00 92.94 119 THR A C 1
ATOM 993 O O . THR A 1 119 ? -4.215 -0.826 -1.702 1.00 92.94 119 THR A O 1
ATOM 996 N N . MET A 1 120 ? -4.047 1.246 -2.516 1.00 94.75 120 MET A N 1
ATOM 997 C CA . MET A 1 120 ? -3.521 1.824 -1.272 1.00 94.75 120 MET A CA 1
ATOM 998 C C . MET A 1 120 ? -4.460 1.635 -0.071 1.00 94.75 120 MET A C 1
ATOM 1000 O O . MET A 1 120 ? -3.958 1.223 0.973 1.00 94.75 120 MET A O 1
ATOM 1004 N N . PRO A 1 121 ? -5.778 1.908 -0.152 1.00 95.06 121 PRO A N 1
ATOM 1005 C CA . PRO A 1 121 ? -6.687 1.673 0.971 1.00 95.06 121 PRO A CA 1
ATOM 1006 C C . PRO A 1 121 ? -6.750 0.212 1.409 1.00 95.06 121 PRO A C 1
ATOM 1008 O O . PRO A 1 121 ? -6.790 -0.057 2.607 1.00 95.06 121 PRO A O 1
ATOM 1011 N N . VAL A 1 122 ? -6.695 -0.727 0.461 1.00 95.31 122 VAL A N 1
ATOM 1012 C CA . VAL A 1 122 ? -6.677 -2.162 0.770 1.00 95.31 122 VAL A CA 1
ATOM 1013 C C . VAL A 1 122 ? -5.404 -2.530 1.530 1.00 95.31 122 VAL A C 1
ATOM 1015 O O . VAL A 1 122 ? -5.483 -3.173 2.575 1.00 95.31 122 VAL A O 1
ATOM 1018 N N . ILE A 1 123 ? -4.243 -2.033 1.089 1.00 94.88 123 ILE A N 1
ATOM 1019 C CA . ILE A 1 123 ? -2.977 -2.225 1.814 1.00 94.88 123 ILE A CA 1
ATOM 1020 C C . ILE A 1 123 ? -3.039 -1.593 3.207 1.00 94.88 123 ILE A C 1
ATOM 1022 O O . ILE A 1 123 ? -2.628 -2.219 4.178 1.00 94.88 123 ILE A O 1
ATOM 1026 N N . LYS A 1 124 ? -3.572 -0.371 3.331 1.00 95.25 124 LYS A N 1
ATOM 1027 C CA . LYS A 1 124 ? -3.723 0.302 4.629 1.00 95.25 124 LYS A CA 1
ATOM 1028 C C . LYS A 1 124 ? -4.577 -0.521 5.591 1.00 95.25 124 LYS A C 1
ATOM 1030 O O . LYS A 1 124 ? -4.207 -0.672 6.750 1.00 95.25 124 LYS A O 1
ATOM 1035 N N . LYS A 1 125 ? -5.688 -1.073 5.099 1.00 94.88 125 LYS A N 1
ATOM 1036 C CA . LYS A 1 125 ? -6.575 -1.942 5.876 1.00 94.88 125 LYS A CA 1
ATOM 1037 C C . LYS A 1 125 ? -5.865 -3.223 6.317 1.00 94.88 125 LYS A C 1
ATOM 1039 O O . LYS A 1 125 ? -6.020 -3.617 7.465 1.00 94.88 125 LYS A O 1
ATOM 1044 N N . ALA A 1 126 ? -5.079 -3.837 5.433 1.00 94.31 126 ALA A N 1
ATOM 1045 C CA . ALA A 1 126 ? -4.327 -5.054 5.733 1.00 94.31 126 ALA A CA 1
ATOM 1046 C C . ALA A 1 126 ? -3.180 -4.823 6.736 1.00 94.31 126 ALA A C 1
ATOM 1048 O O . ALA A 1 126 ? -2.975 -5.646 7.618 1.00 94.31 126 ALA A O 1
ATOM 1049 N N . LEU A 1 127 ? -2.478 -3.687 6.649 1.00 93.44 127 LEU A N 1
ATOM 1050 C CA . LEU A 1 127 ? -1.428 -3.307 7.606 1.00 93.44 127 LEU A CA 1
ATOM 1051 C C . LEU A 1 127 ? -1.985 -2.962 8.997 1.00 93.44 127 LEU A C 1
ATOM 1053 O O . LEU A 1 127 ? -1.272 -3.071 9.998 1.00 93.44 127 LEU A O 1
ATOM 1057 N N . GLY A 1 128 ? -3.236 -2.494 9.064 1.00 90.12 128 GLY A N 1
ATOM 1058 C CA . GLY A 1 128 ? -3.877 -2.063 10.302 1.00 90.12 128 GLY A CA 1
ATOM 1059 C C . GLY A 1 128 ? -3.000 -1.084 11.090 1.00 90.12 128 GLY A C 1
ATOM 1060 O O . GLY A 1 128 ? -2.479 -0.115 10.539 1.00 90.12 128 GLY A O 1
ATOM 1061 N N . ASN A 1 129 ? -2.800 -1.382 12.376 1.00 89.38 129 ASN A N 1
ATOM 1062 C CA . ASN A 1 129 ? -1.980 -0.579 13.290 1.00 89.38 129 ASN A CA 1
ATOM 1063 C C . ASN A 1 129 ? -0.578 -1.173 13.527 1.00 89.38 129 ASN A C 1
ATOM 1065 O O . ASN A 1 129 ? 0.127 -0.729 14.430 1.00 89.38 129 ASN A O 1
ATOM 1069 N N . GLN A 1 130 ? -0.168 -2.186 12.752 1.00 89.50 130 GLN A N 1
ATOM 1070 C CA . GLN A 1 130 ? 1.117 -2.875 12.948 1.00 89.50 130 GLN A CA 1
ATOM 1071 C C . GLN A 1 130 ? 2.314 -1.972 12.645 1.00 89.50 130 GLN A C 1
ATOM 1073 O O . GLN A 1 130 ? 3.382 -2.116 13.241 1.00 89.50 130 GLN A O 1
ATOM 1078 N N . PHE A 1 131 ? 2.129 -1.032 11.715 1.00 88.94 131 PHE A N 1
ATOM 1079 C CA . PHE A 1 131 ? 3.168 -0.112 11.288 1.00 88.94 131 PHE A CA 1
ATOM 1080 C C . PHE A 1 131 ? 2.746 1.339 11.491 1.00 88.94 131 PHE A C 1
ATOM 1082 O O . PHE A 1 131 ? 1.652 1.739 11.098 1.00 88.94 131 PHE A O 1
ATOM 1089 N N . GLN A 1 132 ? 3.654 2.153 12.024 1.00 89.31 132 GLN A N 1
ATOM 1090 C CA . GLN A 1 132 ? 3.547 3.605 11.965 1.00 89.31 132 GLN A CA 1
ATOM 1091 C C . GLN A 1 132 ? 4.253 4.084 10.699 1.00 89.31 132 GLN A C 1
ATOM 1093 O O . GLN A 1 132 ? 5.463 3.920 10.548 1.00 89.31 132 GLN A O 1
ATOM 1098 N N . TYR A 1 133 ? 3.489 4.640 9.765 1.00 89.50 133 TYR A N 1
ATOM 1099 C CA . TYR A 1 133 ? 4.015 5.156 8.506 1.00 89.50 133 TYR A CA 1
ATOM 1100 C C . TYR A 1 133 ? 3.165 6.316 7.998 1.00 89.50 133 TYR A C 1
ATOM 1102 O O . TYR A 1 133 ? 1.987 6.470 8.318 1.00 89.50 133 TYR A O 1
ATOM 1110 N N . THR A 1 134 ? 3.778 7.130 7.152 1.00 90.50 134 THR A N 1
ATOM 1111 C CA . THR A 1 134 ? 3.100 8.184 6.406 1.00 90.50 134 THR A CA 1
ATOM 1112 C C . THR A 1 134 ? 2.625 7.671 5.052 1.00 90.50 134 THR A C 1
ATOM 1114 O O . THR A 1 134 ? 3.272 6.841 4.409 1.00 90.50 134 THR A O 1
ATOM 1117 N N . ASP A 1 135 ? 1.553 8.261 4.524 1.00 91.06 135 ASP A N 1
ATOM 1118 C CA . ASP A 1 135 ? 1.091 7.996 3.154 1.00 91.06 135 ASP A CA 1
ATOM 1119 C C . ASP A 1 135 ? 2.203 8.150 2.110 1.00 91.06 135 ASP A C 1
ATOM 1121 O O . ASP A 1 135 ? 2.241 7.435 1.109 1.00 91.06 135 ASP A O 1
ATOM 1125 N N . THR A 1 136 ? 3.136 9.071 2.349 1.00 90.69 136 THR A N 1
ATOM 1126 C CA . THR A 1 136 ? 4.299 9.304 1.491 1.00 90.69 136 THR A CA 1
ATOM 1127 C C . THR A 1 136 ? 5.242 8.104 1.459 1.00 90.69 136 THR A C 1
ATOM 1129 O O . THR A 1 136 ? 5.792 7.787 0.404 1.00 90.69 136 THR A O 1
ATOM 1132 N N . GLU A 1 137 ? 5.452 7.425 2.584 1.00 91.25 137 GLU A N 1
ATOM 1133 C CA . GLU A 1 137 ? 6.310 6.241 2.647 1.00 91.25 137 GLU A CA 1
ATOM 1134 C C . GLU A 1 137 ? 5.691 5.072 1.901 1.00 91.25 137 GLU A C 1
ATOM 1136 O O . GLU A 1 137 ? 6.372 4.477 1.063 1.00 91.25 137 GLU A O 1
ATOM 1141 N N . LEU A 1 138 ? 4.397 4.813 2.109 1.00 94.44 138 LEU A N 1
ATOM 1142 C CA . LEU A 1 138 ? 3.683 3.787 1.354 1.00 94.44 138 LEU A CA 1
ATOM 1143 C C . LEU A 1 138 ? 3.743 4.084 -0.152 1.00 94.44 138 LEU A C 1
ATOM 1145 O O . LEU A 1 138 ? 4.166 3.230 -0.930 1.00 94.44 138 LEU A O 1
ATOM 1149 N N . LYS A 1 139 ? 3.462 5.327 -0.569 1.00 94.06 139 LYS A N 1
ATOM 1150 C CA . LYS A 1 139 ? 3.599 5.759 -1.974 1.00 94.06 139 LYS A CA 1
ATOM 1151 C C . LYS A 1 139 ? 4.994 5.485 -2.536 1.00 94.06 139 LYS A C 1
ATOM 1153 O O . LYS A 1 139 ? 5.114 4.950 -3.636 1.00 94.06 139 LYS A O 1
ATOM 1158 N N . LY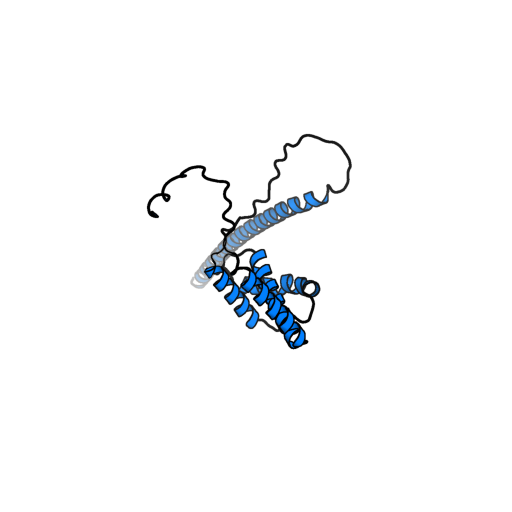S A 1 140 ? 6.053 5.800 -1.782 1.00 92.62 140 LYS A N 1
ATOM 1159 C CA . LYS A 1 140 ? 7.443 5.531 -2.190 1.00 92.62 140 LYS A CA 1
ATOM 1160 C C . LYS A 1 140 ? 7.724 4.037 -2.344 1.00 92.62 140 LYS A C 1
ATOM 1162 O O . LYS A 1 140 ? 8.503 3.665 -3.221 1.00 92.62 140 LYS A O 1
ATOM 1167 N N . VAL A 1 141 ? 7.158 3.178 -1.497 1.00 94.12 141 VAL A N 1
ATOM 1168 C CA . VAL A 1 141 ? 7.318 1.721 -1.629 1.00 94.12 141 VAL A CA 1
ATOM 1169 C C . VAL A 1 141 ? 6.663 1.233 -2.921 1.00 94.12 141 VAL A C 1
ATOM 1171 O O . VAL A 1 141 ? 7.334 0.574 -3.715 1.00 94.12 141 VAL A O 1
ATOM 1174 N N . LEU A 1 142 ? 5.419 1.640 -3.185 1.00 94.69 142 LEU A N 1
ATOM 1175 C CA . LEU A 1 142 ? 4.680 1.247 -4.391 1.00 94.69 142 LEU A CA 1
ATOM 1176 C C . LEU A 1 142 ? 5.350 1.746 -5.677 1.00 94.69 142 LEU A C 1
ATOM 1178 O O . LEU A 1 142 ? 5.526 0.981 -6.623 1.00 94.69 142 LEU A O 1
ATOM 1182 N N . GLN A 1 143 ? 5.806 3.001 -5.690 1.00 93.62 143 GLN A N 1
ATOM 1183 C CA . GLN A 1 143 ? 6.544 3.565 -6.822 1.00 93.62 143 GLN A CA 1
ATOM 1184 C C . GLN A 1 143 ? 7.846 2.813 -7.098 1.00 93.62 143 GLN A C 1
ATOM 1186 O O . GLN A 1 143 ? 8.147 2.506 -8.250 1.00 93.62 143 GLN A O 1
ATOM 1191 N N . ASN A 1 144 ? 8.626 2.499 -6.060 1.00 93.38 144 ASN A N 1
ATOM 1192 C CA . ASN A 1 144 ? 9.869 1.749 -6.239 1.00 93.38 144 ASN A CA 1
ATOM 1193 C C . ASN A 1 144 ? 9.599 0.341 -6.769 1.00 93.38 144 ASN A C 1
ATOM 1195 O O . ASN A 1 144 ? 10.295 -0.102 -7.678 1.00 93.38 144 ASN A O 1
ATOM 1199 N N . LEU A 1 145 ? 8.575 -0.338 -6.245 1.00 92.75 145 LEU A N 1
ATOM 1200 C CA . LEU A 1 145 ? 8.174 -1.654 -6.731 1.00 92.75 145 LEU A CA 1
ATOM 1201 C C . LEU A 1 145 ? 7.802 -1.611 -8.217 1.00 92.75 145 LEU A C 1
ATOM 1203 O O . LEU A 1 145 ? 8.296 -2.431 -8.991 1.00 92.75 145 LEU A O 1
ATOM 1207 N N . TYR A 1 146 ? 6.990 -0.632 -8.623 1.00 93.50 146 TYR A N 1
ATOM 1208 C CA . TYR A 1 146 ? 6.649 -0.416 -10.027 1.00 93.50 146 TYR A CA 1
ATOM 1209 C C . TYR A 1 146 ? 7.906 -0.193 -10.879 1.00 93.50 146 TYR A C 1
ATOM 1211 O O . TYR A 1 146 ? 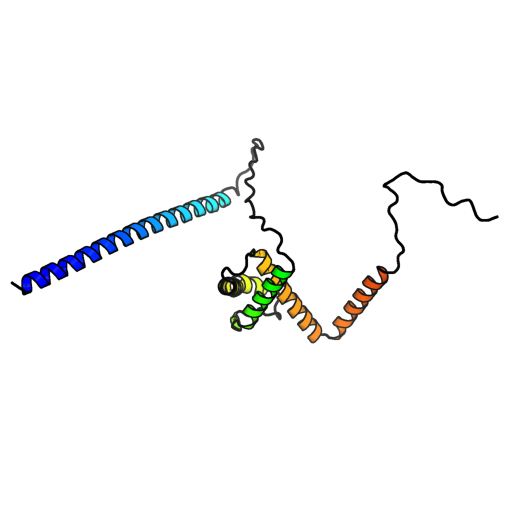8.066 -0.855 -11.900 1.00 93.50 146 TYR A O 1
ATOM 1219 N N . ARG A 1 147 ? 8.832 0.680 -10.447 1.00 91.62 147 ARG A N 1
ATOM 1220 C CA . ARG A 1 147 ? 10.078 0.949 -11.187 1.00 91.62 147 ARG A CA 1
ATOM 1221 C C . ARG A 1 147 ? 10.906 -0.318 -11.373 1.00 91.62 147 ARG A C 1
ATOM 1223 O O . ARG A 1 147 ? 11.302 -0.609 -12.492 1.00 91.62 147 ARG A O 1
ATOM 1230 N N . HIS A 1 148 ? 11.093 -1.110 -10.320 1.00 90.62 148 HIS A N 1
ATOM 1231 C CA . HIS A 1 148 ? 11.840 -2.364 -10.415 1.00 90.62 148 HIS A CA 1
ATOM 1232 C C . HIS A 1 148 ? 11.189 -3.372 -11.369 1.00 90.62 148 HIS A C 1
ATOM 1234 O O . HIS A 1 148 ? 11.890 -3.986 -12.171 1.00 90.62 148 HIS A O 1
ATOM 1240 N N . ARG A 1 149 ? 9.858 -3.525 -11.325 1.00 90.69 149 ARG A N 1
ATOM 1241 C CA . ARG A 1 149 ? 9.124 -4.403 -12.255 1.00 90.69 149 ARG A CA 1
ATOM 1242 C C . ARG A 1 149 ? 9.206 -3.900 -13.695 1.00 90.69 149 ARG A C 1
ATOM 1244 O O . ARG A 1 149 ? 9.422 -4.687 -14.610 1.00 90.69 149 ARG A O 1
ATOM 1251 N N . ARG A 1 150 ? 9.082 -2.587 -13.893 1.00 90.12 150 ARG A N 1
ATOM 1252 C CA . ARG A 1 150 ? 9.206 -1.928 -15.197 1.00 90.12 150 ARG A CA 1
ATOM 1253 C C . ARG A 1 150 ? 10.601 -2.111 -15.789 1.00 90.12 150 ARG A C 1
ATOM 1255 O O . ARG A 1 150 ? 10.710 -2.438 -16.964 1.00 90.12 150 ARG A O 1
AT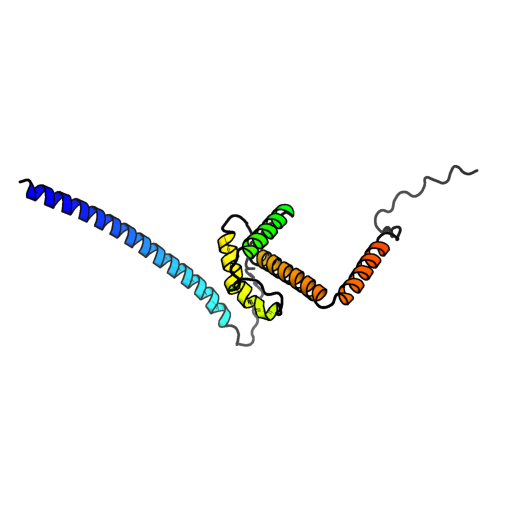OM 1262 N N . ASP A 1 151 ? 11.642 -1.935 -14.980 1.00 87.25 151 ASP A N 1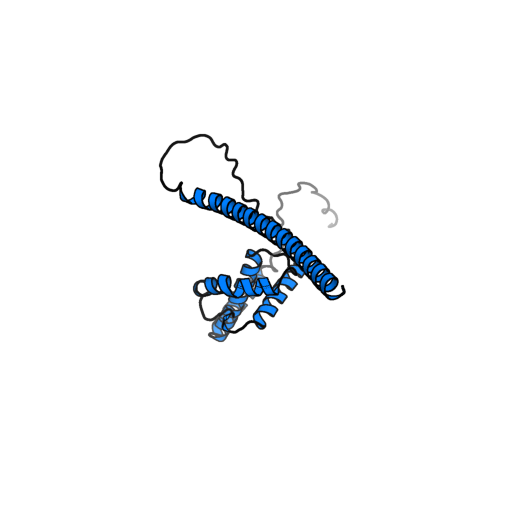
ATOM 1263 C CA . ASP A 1 151 ? 13.035 -2.119 -15.390 1.00 87.25 151 ASP A CA 1
ATOM 1264 C C . ASP A 1 151 ? 13.302 -3.584 -15.758 1.00 87.25 151 ASP A C 1
ATOM 1266 O O . ASP A 1 151 ? 13.874 -3.858 -16.811 1.00 87.25 151 ASP A O 1
ATOM 1270 N N . ALA A 1 152 ? 12.823 -4.532 -14.945 1.00 87.44 152 ALA A N 1
ATOM 1271 C CA . ALA A 1 152 ? 12.921 -5.960 -15.245 1.00 87.44 152 ALA A CA 1
ATOM 1272 C C . ALA A 1 152 ? 12.213 -6.320 -16.565 1.00 87.44 152 ALA A C 1
ATOM 1274 O O . ALA A 1 152 ? 12.781 -7.028 -17.392 1.00 87.44 152 ALA A O 1
ATOM 1275 N N . TYR A 1 153 ? 11.019 -5.771 -16.800 1.00 87.88 153 TYR A N 1
ATOM 1276 C CA . TYR A 1 153 ? 10.271 -5.948 -18.046 1.00 87.88 153 TYR A CA 1
ATOM 1277 C C . TYR A 1 153 ? 10.954 -5.303 -19.262 1.00 87.88 153 TYR A C 1
ATOM 1279 O O . TYR A 1 153 ? 10.951 -5.855 -20.362 1.00 87.88 153 TYR A O 1
ATOM 1287 N N . ALA A 1 154 ? 11.571 -4.134 -19.084 1.00 86.12 154 ALA A N 1
ATOM 1288 C CA . ALA A 1 154 ? 12.344 -3.491 -20.141 1.00 86.12 154 ALA A CA 1
ATOM 1289 C C . ALA A 1 154 ? 13.573 -4.331 -20.521 1.00 86.12 154 ALA A C 1
ATOM 1291 O O . ALA A 1 154 ? 13.861 -4.486 -21.706 1.00 86.12 154 ALA A O 1
ATOM 1292 N N . ILE A 1 155 ? 14.252 -4.915 -19.528 1.00 85.56 155 ILE A N 1
ATOM 1293 C CA . ILE A 1 155 ? 15.379 -5.832 -19.736 1.00 85.56 155 ILE A CA 1
ATOM 1294 C C . ILE A 1 155 ? 14.920 -7.111 -20.445 1.00 85.56 155 ILE A C 1
ATOM 1296 O O . ILE A 1 155 ? 15.601 -7.558 -21.364 1.00 85.56 155 ILE A O 1
ATOM 1300 N N . SER A 1 156 ? 13.771 -7.686 -20.069 1.00 84.12 156 SER A N 1
ATOM 1301 C CA . SER A 1 156 ? 13.254 -8.891 -20.731 1.00 84.12 156 SER A CA 1
ATOM 1302 C C . SER A 1 156 ? 12.832 -8.636 -22.179 1.00 84.12 156 SER A C 1
ATOM 1304 O O . SER A 1 156 ? 12.937 -9.534 -23.005 1.00 84.12 156 SER A O 1
ATOM 1306 N N . LYS A 1 157 ? 12.358 -7.424 -22.500 1.00 83.62 157 LYS A N 1
ATOM 1307 C CA . LYS A 1 157 ? 12.009 -7.037 -23.876 1.00 83.62 157 LYS A CA 1
ATOM 1308 C C . LYS A 1 157 ? 13.219 -6.747 -24.762 1.00 83.62 157 LYS A C 1
ATOM 1310 O O . LYS A 1 157 ? 13.128 -6.938 -25.969 1.00 83.62 157 LYS A O 1
ATOM 1315 N N . ASP A 1 158 ? 14.312 -6.251 -24.191 1.00 81.06 158 ASP A N 1
ATOM 1316 C CA . ASP A 1 158 ? 15.516 -5.870 -24.934 1.00 81.06 158 ASP A CA 1
ATOM 1317 C C . ASP A 1 158 ? 16.780 -6.215 -24.120 1.00 81.06 158 ASP A C 1
ATOM 1319 O O . ASP A 1 158 ? 17.312 -5.373 -23.379 1.00 81.06 158 ASP A O 1
ATOM 1323 N N . PRO A 1 159 ? 17.291 -7.456 -24.246 1.00 69.75 159 PRO A N 1
AT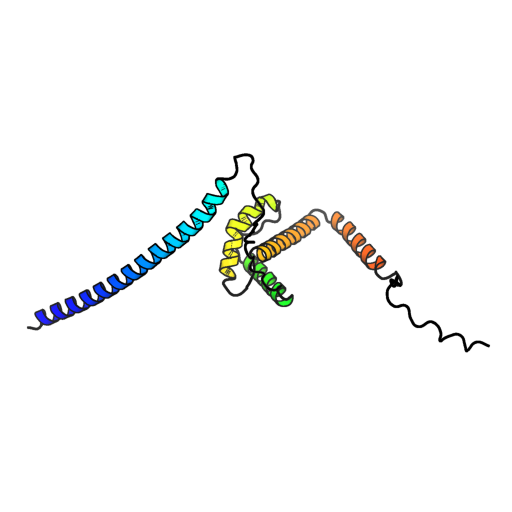OM 1324 C CA . PRO A 1 159 ? 18.439 -7.926 -23.470 1.00 69.75 159 PRO A CA 1
ATOM 1325 C C . PRO A 1 159 ? 19.714 -7.104 -23.717 1.00 69.75 159 PRO A C 1
ATOM 1327 O O . PRO A 1 159 ? 20.549 -6.954 -22.817 1.00 69.75 159 PRO A O 1
ATOM 1330 N N . LEU A 1 160 ? 19.848 -6.521 -24.916 1.00 66.88 160 LEU A N 1
ATOM 1331 C CA . LEU A 1 160 ? 21.013 -5.753 -25.367 1.00 66.88 160 LEU A CA 1
ATOM 1332 C C . LEU A 1 160 ? 21.132 -4.382 -24.678 1.00 66.88 160 LEU A C 1
ATOM 1334 O O . LEU A 1 160 ? 22.227 -3.818 -24.613 1.00 66.88 160 LEU A O 1
ATOM 1338 N N . LYS A 1 161 ? 20.048 -3.850 -24.096 1.00 59.00 161 LYS A N 1
ATOM 1339 C CA . LYS A 1 161 ? 20.090 -2.621 -23.279 1.00 59.00 161 LYS A CA 1
ATOM 1340 C C . LYS A 1 161 ? 20.639 -2.836 -21.865 1.00 59.00 161 LYS A C 1
ATOM 1342 O O . LYS A 1 161 ? 21.071 -1.871 -21.233 1.00 59.00 161 LYS A O 1
ATOM 1347 N N . SER A 1 162 ? 20.685 -4.074 -21.366 1.00 56.75 162 SER A N 1
ATOM 1348 C CA . SER A 1 162 ? 21.140 -4.374 -19.997 1.00 56.75 162 SER A CA 1
ATOM 1349 C C . SER A 1 162 ? 22.667 -4.300 -19.814 1.00 56.75 162 SER A C 1
ATOM 1351 O O . SER A 1 162 ? 23.158 -3.971 -18.729 1.00 56.75 162 SER A O 1
ATOM 1353 N N . THR A 1 163 ? 23.442 -4.553 -20.873 1.00 51.50 163 THR A N 1
ATOM 1354 C CA . THR A 1 163 ? 24.912 -4.640 -20.810 1.00 51.50 163 THR A CA 1
ATOM 1355 C C . THR A 1 163 ? 25.587 -3.268 -20.766 1.00 51.50 163 THR A C 1
ATOM 1357 O O . THR A 1 163 ? 26.600 -3.107 -20.081 1.00 51.50 163 THR A O 1
ATOM 1360 N N . LYS A 1 164 ? 24.997 -2.243 -21.397 1.00 51.69 164 LYS A N 1
ATOM 1361 C CA . LYS A 1 164 ? 25.539 -0.869 -21.415 1.00 51.69 164 LYS A CA 1
ATOM 1362 C C . LYS A 1 164 ? 25.598 -0.247 -20.011 1.00 51.69 164 LYS A C 1
ATOM 1364 O O . LYS A 1 164 ? 26.623 0.313 -19.625 1.00 51.69 164 LYS A O 1
ATOM 1369 N N . ASN A 1 165 ? 24.568 -0.464 -19.192 1.00 52.69 165 ASN A N 1
ATOM 1370 C CA . ASN A 1 165 ? 24.480 0.106 -17.840 1.00 52.69 165 ASN A CA 1
ATOM 1371 C C . ASN A 1 165 ? 25.404 -0.613 -16.833 1.00 52.69 165 ASN A C 1
ATOM 1373 O O . ASN A 1 165 ? 25.893 -0.010 -15.873 1.00 52.69 165 ASN A O 1
ATOM 1377 N N . ARG A 1 166 ? 25.694 -1.905 -17.057 1.00 49.03 166 ARG A N 1
ATOM 1378 C CA . ARG A 1 166 ? 26.584 -2.707 -16.195 1.00 49.03 166 ARG A CA 1
ATOM 1379 C C . ARG A 1 166 ? 28.054 -2.296 -16.342 1.00 49.03 166 ARG A C 1
ATOM 1381 O O . ARG A 1 166 ? 28.782 -2.275 -15.347 1.00 49.03 166 ARG A O 1
ATOM 1388 N N . HIS A 1 167 ? 28.485 -1.926 -17.550 1.00 49.44 167 HIS A N 1
ATOM 1389 C CA . HIS A 1 167 ? 29.835 -1.402 -17.790 1.00 49.44 167 HIS A CA 1
ATOM 1390 C C . HIS A 1 167 ? 30.031 0.012 -17.225 1.00 49.44 167 HIS A C 1
ATOM 1392 O O . HIS A 1 167 ? 31.099 0.314 -16.687 1.00 49.44 167 HIS A O 1
ATOM 1398 N N . GLU A 1 168 ? 28.996 0.854 -17.251 1.00 49.62 168 GLU A N 1
ATOM 1399 C CA . GLU A 1 168 ? 29.062 2.208 -16.691 1.00 49.62 168 GLU A CA 1
ATOM 1400 C C . GLU A 1 168 ? 29.167 2.206 -15.152 1.00 49.62 168 GLU A C 1
ATOM 1402 O O . GLU A 1 168 ? 29.951 2.961 -14.570 1.00 49.62 168 GLU A O 1
ATOM 1407 N N . HIS A 1 169 ? 28.457 1.296 -14.472 1.00 47.16 169 HIS A N 1
ATOM 1408 C CA . HIS A 1 169 ? 28.558 1.145 -13.015 1.00 47.16 169 HIS A CA 1
ATOM 1409 C C . HIS A 1 169 ? 29.900 0.560 -12.547 1.00 47.16 169 HIS A C 1
ATOM 1411 O O . HIS A 1 169 ? 30.373 0.930 -11.469 1.00 47.16 169 HIS A O 1
ATOM 1417 N N . LYS A 1 170 ? 30.546 -0.304 -13.346 1.00 47.97 170 LYS A N 1
ATOM 1418 C CA . LYS A 1 170 ? 31.906 -0.792 -13.051 1.00 47.97 170 LYS A CA 1
ATOM 1419 C C . LYS A 1 170 ? 32.958 0.315 -13.208 1.00 47.97 170 LYS A C 1
ATOM 1421 O O . LYS A 1 170 ? 33.777 0.470 -12.305 1.00 47.97 170 LYS A O 1
ATOM 1426 N N . LYS A 1 171 ? 32.878 1.150 -14.256 1.00 47.44 171 LYS A N 1
ATOM 1427 C CA . LYS A 1 171 ? 33.783 2.308 -14.445 1.00 47.44 171 LYS A CA 1
ATOM 1428 C C . LYS A 1 171 ? 33.688 3.343 -13.315 1.00 47.44 171 LYS A C 1
ATOM 1430 O O . LYS A 1 171 ? 34.703 3.899 -12.914 1.00 47.44 171 LYS A O 1
ATOM 1435 N N . LYS A 1 172 ? 32.491 3.576 -12.759 1.00 47.50 172 LYS A N 1
ATOM 1436 C CA . LYS A 1 172 ? 32.284 4.525 -11.641 1.00 47.50 172 LYS A CA 1
ATOM 1437 C C . LYS A 1 172 ? 32.755 3.998 -10.275 1.00 47.50 172 LYS A C 1
ATOM 1439 O O . LYS A 1 172 ? 32.967 4.794 -9.364 1.00 47.50 172 LYS A O 1
ATOM 1444 N N . ARG A 1 173 ? 32.904 2.675 -10.106 1.00 40.53 173 ARG A N 1
ATOM 1445 C CA . ARG A 1 173 ? 33.481 2.073 -8.886 1.00 40.53 173 ARG A CA 1
ATOM 1446 C C . ARG A 1 173 ? 35.005 1.981 -8.969 1.00 40.53 173 ARG A C 1
ATOM 1448 O O . ARG A 1 173 ? 35.648 2.254 -7.964 1.00 40.53 173 ARG A O 1
ATOM 1455 N N . SER A 1 174 ? 35.574 1.707 -10.147 1.00 40.62 174 SER A N 1
ATOM 1456 C CA . SER A 1 174 ? 37.034 1.686 -10.332 1.00 40.62 174 SER A CA 1
ATOM 1457 C C . SER A 1 174 ? 37.673 3.078 -10.275 1.00 40.62 174 SER A C 1
ATOM 1459 O O . SER A 1 174 ? 38.818 3.197 -9.862 1.00 40.62 174 SER A O 1
ATOM 1461 N N . SER A 1 175 ? 36.945 4.148 -10.614 1.00 45.62 175 SER A N 1
ATOM 1462 C CA . SER A 1 175 ? 37.450 5.525 -10.483 1.00 45.62 175 SER A CA 1
ATOM 1463 C C . SER A 1 175 ? 37.385 6.098 -9.060 1.00 45.62 175 SER A C 1
ATOM 1465 O O . SER A 1 175 ? 37.953 7.157 -8.810 1.00 45.62 175 SER A O 1
ATOM 1467 N N . LYS A 1 176 ? 36.728 5.417 -8.107 1.00 44.09 176 LYS A N 1
ATOM 1468 C CA . LYS A 1 176 ? 36.687 5.830 -6.689 1.00 44.09 176 LYS A CA 1
ATOM 1469 C C . LYS A 1 176 ? 37.730 5.145 -5.804 1.00 44.09 176 LYS A C 1
ATOM 1471 O O . LYS A 1 176 ? 37.954 5.612 -4.695 1.00 44.09 176 LYS A O 1
ATOM 1476 N N . THR A 1 177 ? 38.379 4.083 -6.274 1.00 43.78 177 THR A N 1
ATOM 1477 C CA . THR A 1 177 ? 39.411 3.345 -5.518 1.00 43.78 177 THR A CA 1
ATOM 1478 C C . THR A 1 177 ? 40.836 3.607 -6.010 1.00 43.78 177 THR A C 1
ATOM 1480 O O . THR A 1 177 ? 41.768 2.945 -5.569 1.00 43.78 177 THR A O 1
ATOM 1483 N N . SER A 1 178 ? 41.030 4.589 -6.893 1.00 42.97 178 SER A N 1
ATOM 1484 C CA . SER A 1 178 ? 42.345 4.930 -7.453 1.00 42.97 178 SER A CA 1
ATOM 1485 C C . SER A 1 178 ? 42.554 6.443 -7.500 1.00 42.97 178 SER A C 1
ATOM 1487 O O . SER A 1 178 ? 42.861 7.012 -8.541 1.00 42.97 178 SER A O 1
ATOM 1489 N N . ALA A 1 179 ? 42.359 7.114 -6.367 1.00 36.09 179 ALA A N 1
ATOM 1490 C CA . ALA A 1 179 ? 42.875 8.462 -6.163 1.00 36.09 179 ALA A CA 1
ATOM 1491 C C . ALA A 1 179 ? 43.384 8.576 -4.716 1.00 36.09 179 ALA A C 1
ATOM 1493 O O . ALA A 1 179 ? 42.563 8.592 -3.795 1.00 36.09 179 ALA A O 1
ATOM 1494 N N . PRO A 1 180 ? 44.710 8.626 -4.478 1.00 37.56 180 PRO A N 1
ATOM 1495 C CA . PRO A 1 180 ? 45.231 8.982 -3.167 1.00 37.56 180 PRO A CA 1
ATOM 1496 C C . PRO A 1 180 ? 44.794 10.419 -2.848 1.00 37.56 180 PRO A C 1
ATOM 1498 O O . PRO A 1 180 ? 44.774 11.298 -3.712 1.00 37.56 180 PRO A O 1
ATOM 1501 N N . GLY A 1 181 ? 44.343 10.617 -1.612 1.00 37.94 181 GLY A N 1
ATOM 1502 C CA . GLY A 1 181 ? 43.512 11.743 -1.205 1.00 37.94 181 GLY A CA 1
ATOM 1503 C C . GLY A 1 181 ? 44.065 13.137 -1.512 1.00 37.94 181 GLY A C 1
ATOM 1504 O O . GLY A 1 181 ? 45.197 13.479 -1.177 1.00 37.94 181 GLY A O 1
ATOM 1505 N N . ARG A 1 182 ? 43.187 14.014 -2.011 1.00 35.56 182 ARG A N 1
ATOM 1506 C CA . ARG A 1 182 ? 43.311 15.455 -1.759 1.00 35.56 182 ARG A CA 1
ATOM 1507 C C . ARG A 1 182 ? 42.807 15.739 -0.348 1.00 35.56 182 ARG A C 1
ATOM 1509 O O . ARG A 1 182 ? 41.640 16.055 -0.134 1.00 35.56 182 ARG A O 1
ATOM 1516 N N . PHE A 1 183 ? 43.712 15.590 0.612 1.00 39.75 183 PHE A N 1
ATOM 1517 C CA . PHE A 1 183 ? 43.541 16.084 1.972 1.00 39.75 183 PHE A CA 1
ATOM 1518 C C . PHE A 1 183 ? 43.435 17.615 1.912 1.00 39.75 183 PHE A C 1
ATOM 1520 O O . PHE A 1 183 ? 44.362 18.301 1.475 1.00 39.75 183 PHE A O 1
ATOM 1527 N N . ASN A 1 184 ? 42.278 18.153 2.287 1.00 34.16 184 ASN A N 1
ATOM 1528 C CA . ASN A 1 184 ? 41.978 19.578 2.218 1.00 34.16 184 ASN A CA 1
ATOM 1529 C C . ASN A 1 184 ? 42.747 20.309 3.343 1.00 34.16 184 ASN A C 1
ATOM 1531 O O . ASN A 1 184 ? 42.252 20.451 4.459 1.00 34.16 184 ASN A O 1
ATOM 1535 N N . ARG A 1 185 ? 43.994 20.728 3.072 1.00 38.06 185 ARG A N 1
ATOM 1536 C CA . ARG A 1 185 ? 44.866 21.513 3.976 1.00 38.06 185 ARG A CA 1
ATOM 1537 C C . ARG A 1 185 ? 44.356 22.952 4.159 1.00 38.06 185 ARG A C 1
ATOM 1539 O O . ARG A 1 185 ? 44.982 23.900 3.693 1.00 38.06 185 ARG A O 1
ATOM 1546 N N . ARG A 1 186 ? 43.211 23.135 4.819 1.00 43.22 186 ARG A N 1
ATOM 1547 C CA . ARG A 1 186 ? 42.735 24.459 5.281 1.00 43.22 186 ARG A CA 1
ATOM 1548 C C . ARG A 1 186 ? 42.127 24.455 6.686 1.00 43.22 186 ARG A C 1
ATOM 1550 O O . ARG A 1 186 ? 41.351 25.343 7.019 1.00 43.22 186 ARG A O 1
ATOM 1557 N N . LYS A 1 187 ? 42.484 23.490 7.530 1.00 44.88 187 LYS A N 1
ATOM 1558 C CA . LYS A 1 187 ? 42.265 23.570 8.980 1.00 44.88 187 LYS A CA 1
ATOM 1559 C C . LYS A 1 187 ? 43.491 22.972 9.671 1.00 44.88 187 LYS A C 1
ATOM 1561 O O . LYS A 1 187 ? 43.958 21.935 9.215 1.00 44.88 187 LYS A O 1
ATOM 1566 N N . TYR A 1 188 ? 43.973 23.637 10.722 1.00 32.09 188 TYR A N 1
ATOM 1567 C CA . TYR A 1 188 ? 45.141 23.324 11.568 1.00 32.09 188 TYR A CA 1
ATOM 1568 C C . TYR A 1 188 ? 46.510 23.812 11.047 1.00 32.09 188 TYR A C 1
ATOM 1570 O O . TYR A 1 188 ? 47.131 23.152 10.212 1.00 32.09 188 TYR A O 1
ATOM 1578 N N . PRO A 1 189 ? 47.007 24.963 11.542 1.00 44.66 189 PRO A N 1
ATOM 1579 C CA . PRO A 1 189 ? 48.364 25.428 11.319 1.00 44.66 189 PRO A CA 1
ATOM 1580 C C . PRO A 1 189 ? 49.221 25.101 12.546 1.00 44.66 189 PRO A C 1
ATOM 1582 O O . PRO A 1 189 ? 49.451 25.975 13.361 1.00 44.66 189 PRO A O 1
ATOM 1585 N N . GLU A 1 190 ? 49.696 23.870 12.715 1.00 42.66 190 GLU A N 1
ATOM 1586 C CA . GLU A 1 190 ? 50.752 23.610 13.704 1.00 42.66 190 GLU A CA 1
ATOM 1587 C C . GLU A 1 190 ? 51.429 22.263 13.460 1.00 42.66 190 GLU A C 1
ATOM 1589 O O . GLU A 1 190 ? 50.834 21.358 12.879 1.00 42.66 190 GLU A O 1
ATOM 1594 N N . TYR A 1 191 ? 52.692 22.168 13.881 1.00 35.75 191 TYR A N 1
ATOM 1595 C CA . TYR A 1 191 ? 53.621 21.037 13.732 1.00 35.75 191 TYR A CA 1
ATOM 1596 C C . TYR A 1 191 ? 54.356 20.932 12.384 1.00 35.75 191 TYR A C 1
ATOM 1598 O O . TYR A 1 191 ? 54.308 19.935 11.663 1.00 35.75 191 TYR A O 1
ATOM 1606 N N . LYS A 1 192 ? 55.147 21.968 12.077 1.00 42.19 192 LYS A N 1
ATOM 1607 C CA . LYS A 1 192 ? 56.410 21.787 11.343 1.00 42.19 192 LYS A CA 1
ATOM 1608 C C . LYS A 1 192 ? 57.486 21.296 12.322 1.00 42.19 192 LYS A C 1
ATOM 1610 O O . LYS A 1 192 ? 57.543 21.777 13.444 1.00 42.19 192 LYS A O 1
ATOM 1615 N N . ASN A 1 193 ? 58.377 20.443 11.816 1.00 45.56 193 ASN A N 1
ATOM 1616 C CA . ASN A 1 193 ? 59.657 20.002 12.394 1.00 45.56 193 ASN A CA 1
ATOM 1617 C C . ASN A 1 193 ? 59.621 18.813 13.358 1.00 45.56 193 ASN A C 1
ATOM 1619 O O . ASN A 1 193 ? 59.636 18.994 14.564 1.00 45.56 193 ASN A O 1
ATOM 1623 N N . GLN A 1 194 ? 59.735 17.605 12.798 1.00 45.19 194 GLN A N 1
ATOM 1624 C CA . GLN A 1 194 ? 60.493 16.483 13.378 1.00 45.19 194 GLN A CA 1
ATOM 1625 C C . GLN A 1 194 ? 60.551 15.341 12.350 1.00 45.19 194 GLN A C 1
ATOM 1627 O O . GLN A 1 194 ? 59.723 14.441 12.365 1.00 45.19 194 GLN A O 1
ATOM 1632 N N . LYS A 1 195 ? 61.478 15.444 11.384 1.00 43.94 195 LYS A N 1
ATOM 1633 C CA . LYS A 1 195 ? 62.083 14.336 10.601 1.00 43.94 195 LYS A CA 1
ATOM 1634 C C . LYS A 1 195 ? 63.040 14.910 9.544 1.00 43.94 195 LYS A C 1
ATOM 1636 O O . LYS A 1 195 ? 62.836 14.810 8.342 1.00 43.94 195 LYS A O 1
ATOM 1641 N N . LYS A 1 196 ? 64.082 15.582 10.033 1.00 50.56 196 LYS A N 1
ATOM 1642 C CA . LYS A 1 196 ? 65.332 15.853 9.306 1.00 50.56 196 LYS A CA 1
ATOM 1643 C C . LYS A 1 196 ? 66.496 15.720 10.288 1.00 50.56 196 LYS A C 1
ATOM 1645 O O . LYS A 1 196 ? 67.134 16.705 10.619 1.00 50.56 196 LYS A O 1
ATOM 1650 N N . LYS A 1 197 ? 66.699 14.516 10.817 1.00 50.88 197 LYS A N 1
ATOM 1651 C CA . LYS A 1 197 ? 67.973 13.999 11.341 1.00 50.88 197 LYS A CA 1
ATOM 1652 C C . LYS A 1 197 ? 67.890 12.477 11.195 1.00 50.88 197 LYS A C 1
ATOM 1654 O O . LYS A 1 197 ? 66.814 11.938 11.427 1.00 50.88 197 LYS A O 1
ATOM 1659 N N . MET A 1 198 ? 68.987 11.838 10.793 1.00 43.91 198 MET A N 1
ATOM 1660 C CA . MET A 1 198 ? 69.122 10.454 10.292 1.00 43.91 198 MET A CA 1
ATOM 1661 C C . MET A 1 198 ? 69.001 10.270 8.770 1.00 43.91 198 MET A C 1
ATOM 1663 O O . MET A 1 198 ? 68.182 9.484 8.319 1.00 43.91 198 MET A O 1
ATOM 1667 N N . VAL A 1 199 ? 69.824 10.983 7.993 1.00 44.53 199 VAL A N 1
ATOM 1668 C CA . VAL A 1 199 ? 70.696 10.386 6.955 1.00 44.53 199 VAL A CA 1
ATOM 1669 C C . VAL A 1 199 ? 71.878 11.343 6.780 1.00 44.53 199 VAL A C 1
ATOM 1671 O O . VAL A 1 199 ? 71.730 12.379 6.134 1.00 44.53 199 VAL A O 1
ATOM 1674 N N . GLN A 1 200 ? 72.981 11.020 7.450 1.00 38.66 200 GLN A N 1
ATOM 1675 C CA . GLN A 1 200 ? 74.392 11.111 7.047 1.00 38.66 200 GLN A CA 1
ATOM 1676 C C . GLN A 1 200 ? 75.239 10.936 8.303 1.00 38.66 200 GLN A C 1
ATOM 1678 O O . GLN A 1 200 ? 75.005 11.696 9.270 1.00 38.66 200 GLN A O 1
#

Radius of gyration: 33.62 Å; chains: 1; bounding box: 128×63×66 Å

Organism: NCBI:txid588596

pLDDT: mean 72.42, std 21.64, range [32.09, 96.12]